Protein AF-A0AAW0V5A0-F1 (afdb_monomer)

Structure (mmCIF, N/CA/C/O backbone):
data_AF-A0AAW0V5A0-F1
#
_entry.id   AF-A0AAW0V5A0-F1
#
loop_
_atom_site.group_PDB
_atom_site.id
_atom_site.type_symbol
_atom_site.label_atom_id
_atom_site.label_alt_id
_atom_site.label_comp_id
_atom_site.label_asym_id
_atom_site.label_entity_id
_atom_site.label_seq_id
_atom_site.pdbx_PDB_ins_code
_atom_site.Cartn_x
_atom_site.Cartn_y
_atom_site.Cartn_z
_atom_site.occupancy
_atom_site.B_iso_or_equiv
_atom_site.auth_seq_id
_atom_site.auth_comp_id
_atom_site.auth_asym_id
_atom_site.auth_atom_id
_atom_site.pdbx_PDB_model_num
ATOM 1 N N . MET A 1 1 ? 3.518 -45.006 -54.227 1.00 42.09 1 MET A N 1
ATOM 2 C CA . MET A 1 1 ? 4.006 -46.055 -53.305 1.00 42.09 1 MET A CA 1
ATOM 3 C C . MET A 1 1 ? 3.123 -45.936 -52.076 1.00 42.09 1 MET A C 1
ATOM 5 O O . MET A 1 1 ? 3.136 -44.870 -51.483 1.00 42.09 1 MET A O 1
ATOM 9 N N . LYS A 1 2 ? 2.063 -46.753 -51.978 1.00 40.56 2 LYS A N 1
ATOM 10 C CA . LYS A 1 2 ? 2.037 -48.065 -51.286 1.00 40.56 2 LYS A CA 1
ATOM 11 C C . LYS A 1 2 ? 2.573 -47.952 -49.852 1.00 40.56 2 LYS A C 1
ATOM 13 O O . LYS A 1 2 ? 3.677 -47.451 -49.710 1.00 40.56 2 LYS A O 1
ATOM 18 N N . GLU A 1 3 ? 1.984 -48.480 -48.790 1.00 41.34 3 GLU A N 1
ATOM 19 C CA . GLU A 1 3 ? 0.678 -49.050 -48.417 1.00 41.34 3 GLU A CA 1
ATOM 20 C C . GLU A 1 3 ? 0.937 -49.656 -47.010 1.00 41.34 3 GLU A C 1
ATOM 22 O O . GLU A 1 3 ? 2.027 -50.197 -46.839 1.00 41.34 3 GLU A O 1
ATOM 27 N N . LEU A 1 4 ? -0.050 -49.616 -46.092 1.00 44.59 4 LEU A N 1
ATOM 28 C CA . LEU A 1 4 ? -0.283 -50.578 -44.976 1.00 44.59 4 LEU A CA 1
ATOM 29 C C . LEU A 1 4 ? 0.738 -50.576 -43.802 1.00 44.59 4 LEU A C 1
ATOM 31 O O . LEU A 1 4 ? 1.911 -50.293 -43.997 1.00 44.59 4 LEU A O 1
ATOM 35 N N . ASP A 1 5 ? 0.417 -50.849 -42.533 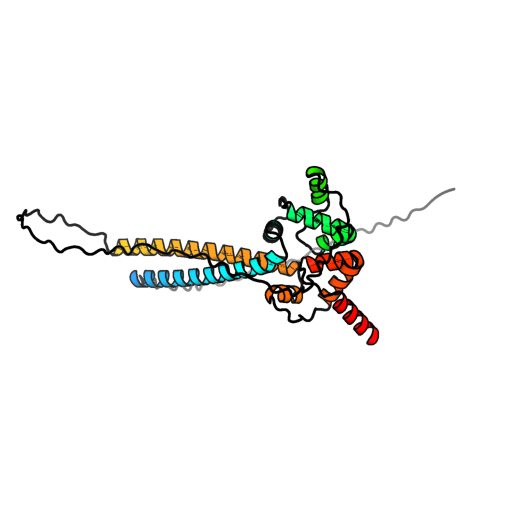1.00 41.25 5 ASP A N 1
ATOM 36 C CA . ASP A 1 5 ? -0.744 -51.457 -41.849 1.00 41.25 5 ASP A CA 1
ATOM 37 C C . ASP A 1 5 ? -0.691 -51.020 -40.354 1.00 41.25 5 ASP A C 1
ATOM 39 O O . ASP A 1 5 ? 0.400 -50.807 -39.824 1.00 41.25 5 ASP A O 1
ATOM 43 N N . ALA A 1 6 ? -1.788 -50.594 -39.716 1.00 47.00 6 ALA A N 1
ATOM 44 C CA . ALA A 1 6 ? -2.682 -51.354 -38.819 1.00 47.00 6 ALA A CA 1
ATOM 45 C C . ALA A 1 6 ? -2.054 -51.980 -37.552 1.00 47.00 6 ALA A C 1
ATOM 47 O O . ALA A 1 6 ? -1.092 -52.740 -37.599 1.00 47.00 6 ALA A O 1
ATOM 48 N N . GLY A 1 7 ? -2.694 -51.693 -36.414 1.00 37.84 7 GLY A N 1
ATOM 49 C CA . GLY A 1 7 ? -2.426 -52.278 -35.100 1.00 37.84 7 GLY A CA 1
ATOM 50 C C . GLY A 1 7 ? -3.409 -51.738 -34.060 1.00 37.84 7 GLY A C 1
ATOM 51 O O . GLY A 1 7 ? -3.055 -50.880 -33.259 1.00 37.84 7 GLY A O 1
ATOM 52 N N . ASN A 1 8 ? -4.658 -52.195 -34.159 1.00 43.69 8 ASN A N 1
ATOM 53 C CA . ASN A 1 8 ? -5.721 -52.065 -33.162 1.00 43.69 8 ASN A CA 1
ATOM 54 C C . ASN A 1 8 ? -5.452 -53.098 -32.047 1.00 43.69 8 ASN A C 1
ATOM 56 O O . ASN A 1 8 ? -5.125 -54.233 -32.388 1.00 43.69 8 ASN A O 1
ATOM 60 N N . ASP A 1 9 ? -5.606 -52.749 -30.767 1.00 44.16 9 ASP A N 1
ATOM 61 C CA . ASP A 1 9 ? -5.797 -53.748 -29.703 1.00 44.16 9 ASP A CA 1
ATOM 62 C C . ASP A 1 9 ? -6.766 -53.218 -28.639 1.00 44.16 9 ASP A C 1
ATOM 64 O O . ASP A 1 9 ? -6.533 -52.195 -27.989 1.00 44.16 9 ASP A O 1
ATOM 68 N N . ASP A 1 10 ? -7.885 -53.928 -28.556 1.00 39.47 10 ASP A N 1
ATOM 69 C CA . ASP A 1 10 ? -8.997 -53.791 -27.632 1.00 39.47 10 ASP A CA 1
ATOM 70 C C . ASP A 1 10 ? -8.693 -54.598 -26.361 1.00 39.47 10 ASP A C 1
ATOM 72 O O . ASP A 1 10 ? -8.382 -55.785 -26.426 1.00 39.47 10 ASP A O 1
ATOM 76 N N . GLY A 1 11 ? -8.846 -53.976 -25.192 1.00 39.25 11 GLY A N 1
ATOM 77 C CA . GLY A 1 11 ? -8.751 -54.637 -23.890 1.00 39.25 11 GLY A CA 1
ATOM 78 C C . GLY A 1 11 ? -9.936 -54.274 -23.001 1.00 39.25 11 GLY A C 1
ATOM 79 O O . GLY A 1 11 ? -9.890 -53.283 -22.275 1.00 39.25 11 GLY A O 1
ATOM 80 N N . GLN A 1 12 ? -10.995 -55.077 -23.094 1.00 35.06 12 GLN A N 1
ATOM 81 C CA . GLN A 1 12 ? -12.202 -55.058 -22.263 1.00 35.06 12 GLN A CA 1
ATOM 82 C C . GLN A 1 12 ? -11.954 -55.514 -20.807 1.00 35.06 12 GLN A C 1
ATOM 84 O O . GLN A 1 12 ? -11.205 -56.453 -20.558 1.00 35.06 12 GLN A O 1
ATOM 89 N N . GLU A 1 13 ? -12.723 -54.881 -19.908 1.00 37.09 13 GLU A N 1
ATOM 90 C CA . GLU A 1 13 ? -13.451 -55.433 -18.743 1.00 37.09 13 GLU A CA 1
ATOM 91 C C . GLU A 1 13 ? -12.718 -55.956 -17.488 1.00 37.09 13 GLU A C 1
ATOM 93 O O . GLU A 1 13 ? -11.942 -56.910 -17.531 1.00 37.09 13 GLU A O 1
ATOM 98 N N . LYS A 1 14 ? -13.099 -55.356 -16.341 1.00 42.31 14 LYS A N 1
ATOM 99 C CA . LYS A 1 14 ? -13.655 -55.954 -15.092 1.00 42.31 14 LYS A CA 1
ATOM 100 C C . LYS A 1 14 ? -13.706 -54.846 -14.021 1.00 42.31 14 LYS A C 1
ATOM 102 O O . LYS A 1 14 ? -12.677 -54.256 -13.712 1.00 42.31 14 LYS A O 1
ATOM 107 N N . GLU A 1 15 ? -14.860 -54.277 -13.660 1.00 40.97 15 GLU A N 1
ATOM 108 C CA . GLU A 1 15 ? -15.886 -54.805 -12.734 1.00 40.97 15 GLU A CA 1
ATOM 109 C C . GLU A 1 15 ? -15.300 -55.513 -11.506 1.00 40.97 15 GLU A C 1
ATOM 111 O O . GLU A 1 15 ? -14.808 -56.622 -11.636 1.00 40.97 15 GLU A O 1
ATOM 116 N N . ASP A 1 16 ? -15.355 -54.822 -10.359 1.00 41.38 16 ASP A N 1
ATOM 117 C CA . ASP A 1 16 ? -15.372 -55.324 -8.970 1.00 41.38 16 ASP A CA 1
ATOM 118 C C . ASP A 1 16 ? -15.703 -54.089 -8.092 1.00 41.38 16 ASP A C 1
ATOM 120 O O . ASP A 1 16 ? -14.877 -53.202 -7.880 1.00 41.38 16 ASP A O 1
ATOM 124 N N . GLU A 1 17 ? -16.978 -53.740 -7.918 1.00 41.81 17 GLU A N 1
ATOM 125 C CA . GLU A 1 17 ? -17.870 -54.179 -6.833 1.00 41.81 17 GLU A CA 1
ATOM 126 C C . GLU A 1 17 ? -17.330 -53.867 -5.421 1.00 41.81 17 GLU A C 1
ATOM 128 O O . GLU A 1 17 ? -16.359 -54.434 -4.925 1.00 41.81 17 GLU A O 1
ATOM 133 N N . ALA A 1 18 ? -17.979 -52.889 -4.784 1.00 42.44 18 ALA A N 1
ATOM 134 C CA . ALA A 1 18 ? -17.709 -52.428 -3.428 1.00 42.44 18 ALA A CA 1
ATOM 135 C C . ALA A 1 18 ? -18.066 -53.492 -2.382 1.00 42.44 18 ALA A C 1
ATOM 137 O O . ALA A 1 18 ? -18.954 -54.313 -2.598 1.00 42.44 18 ALA A O 1
ATOM 138 N N . PRO A 1 19 ? -17.490 -53.385 -1.177 1.00 44.91 19 PRO A N 1
ATOM 139 C CA . PRO A 1 19 ? -18.367 -53.478 -0.005 1.00 44.91 19 PRO A CA 1
ATOM 140 C C . PRO A 1 19 ? -18.316 -52.232 0.885 1.00 44.91 19 PRO A C 1
ATOM 142 O O . PRO A 1 19 ? -17.273 -51.838 1.408 1.00 44.91 19 PRO A O 1
ATOM 145 N N . GLN A 1 20 ? -19.495 -51.649 1.106 1.00 45.00 20 GLN A N 1
ATOM 146 C CA . GLN A 1 20 ? -19.780 -50.852 2.296 1.00 45.00 20 GLN A CA 1
ATOM 147 C C . GLN A 1 20 ? -19.658 -51.717 3.560 1.00 45.00 20 GLN A C 1
ATOM 149 O O . GLN A 1 20 ? -20.015 -52.894 3.521 1.00 45.00 20 GLN A O 1
ATOM 154 N N . PRO A 1 21 ? -19.311 -51.127 4.712 1.00 42.88 21 PRO A N 1
ATOM 155 C CA . PRO A 1 21 ? -19.773 -51.628 5.993 1.00 42.88 21 PRO A CA 1
ATOM 156 C C . PRO A 1 21 ? -20.938 -50.764 6.498 1.00 42.88 21 PRO A C 1
ATOM 158 O O . PRO A 1 21 ? -20.738 -49.668 7.020 1.00 42.88 21 PRO A O 1
ATOM 161 N N . ASP A 1 22 ? -22.153 -51.290 6.337 1.00 40.00 22 ASP A N 1
ATOM 162 C CA . ASP A 1 22 ? -23.327 -50.942 7.138 1.00 40.00 22 ASP A CA 1
ATOM 163 C C . ASP A 1 22 ? -23.482 -52.051 8.192 1.00 40.00 22 ASP A C 1
ATOM 165 O O . ASP A 1 22 ? -23.780 -53.195 7.849 1.00 40.00 22 ASP A O 1
ATOM 169 N N . LEU A 1 23 ? -23.223 -51.743 9.465 1.00 40.75 23 LEU A N 1
ATOM 170 C CA . LEU A 1 23 ? -23.710 -52.545 10.586 1.00 40.75 23 LEU A CA 1
ATOM 171 C C . LEU A 1 23 ? -24.203 -51.617 11.692 1.00 40.75 23 LEU A C 1
ATOM 173 O O . LEU A 1 23 ? -23.492 -50.744 12.192 1.00 40.75 23 LEU A O 1
ATOM 177 N N . ARG A 1 24 ? -25.480 -51.838 11.982 1.00 41.75 24 ARG A N 1
ATOM 178 C CA . ARG A 1 24 ? -26.369 -51.145 12.898 1.00 41.75 24 ARG A CA 1
ATOM 179 C C . ARG A 1 24 ? -26.173 -51.617 14.342 1.00 41.75 24 ARG A C 1
ATOM 181 O O . ARG A 1 24 ? -25.531 -52.635 14.583 1.00 41.75 24 ARG A O 1
ATOM 188 N N . ASP A 1 25 ? -26.862 -50.883 15.217 1.00 36.34 25 ASP A N 1
ATOM 189 C CA . ASP A 1 25 ? -27.266 -51.216 16.591 1.00 36.34 25 ASP A CA 1
ATOM 190 C C . ASP A 1 25 ? -26.121 -51.086 17.619 1.00 36.34 25 ASP A C 1
ATOM 192 O O . ASP A 1 25 ? -25.052 -51.662 17.490 1.00 36.34 25 ASP A O 1
ATOM 196 N N . GLU A 1 26 ? -26.189 -50.224 18.633 1.00 37.06 26 GLU A N 1
ATOM 197 C CA . GLU A 1 26 ? -27.216 -50.140 19.672 1.00 37.06 26 GLU A CA 1
ATOM 198 C C . GLU A 1 26 ? -27.196 -48.739 20.314 1.00 37.06 26 GLU A C 1
ATOM 200 O O . GLU A 1 26 ? -26.141 -48.208 20.677 1.00 37.06 26 GLU A O 1
ATOM 205 N N . ALA A 1 27 ? -28.372 -48.149 20.514 1.00 40.12 27 ALA A N 1
ATOM 206 C CA . ALA A 1 27 ? -28.547 -47.045 21.447 1.00 40.12 27 ALA A CA 1
ATOM 207 C C . ALA A 1 27 ? -28.757 -47.599 22.863 1.00 40.12 27 ALA A C 1
ATOM 209 O O . ALA A 1 27 ? -29.631 -48.443 23.051 1.00 40.12 27 ALA A O 1
ATOM 210 N N . PRO A 1 28 ? -28.111 -47.017 23.887 1.00 42.78 28 PRO A N 1
ATOM 211 C CA . PRO A 1 28 ? -28.740 -46.916 25.194 1.00 42.78 28 PRO A CA 1
ATOM 212 C C . PRO A 1 28 ? -29.230 -45.491 25.424 1.00 42.78 28 PRO A C 1
ATOM 214 O O . PRO A 1 28 ? -28.493 -44.506 25.377 1.00 42.78 28 PRO A O 1
ATOM 217 N N . CYS A 1 29 ? -30.527 -45.429 25.686 1.00 29.56 29 CYS A N 1
ATOM 218 C CA . CYS A 1 29 ? -31.265 -44.302 26.210 1.00 29.56 29 CYS A CA 1
ATOM 219 C C . CYS A 1 29 ? -30.609 -43.690 27.465 1.00 29.56 29 CYS A C 1
ATOM 221 O O . CYS A 1 29 ? -29.977 -44.376 28.266 1.00 29.56 29 CYS A O 1
ATOM 223 N N . SER A 1 30 ? -30.940 -42.418 27.693 1.00 41.03 30 SER A N 1
ATOM 224 C CA . SER A 1 30 ? -30.989 -41.736 28.992 1.00 41.03 30 SER A CA 1
ATOM 225 C C . SER A 1 30 ? -29.662 -41.383 29.673 1.00 41.03 30 SER A C 1
ATOM 227 O O . SER A 1 30 ? -29.080 -42.156 30.417 1.00 41.03 30 SER A O 1
ATOM 229 N N . THR A 1 31 ? -29.275 -40.113 29.560 1.00 37.81 31 THR A N 1
ATOM 230 C CA . THR A 1 31 ? -29.265 -39.215 30.728 1.00 37.81 31 THR A CA 1
ATOM 231 C C . THR A 1 31 ? -29.407 -37.791 30.206 1.00 37.81 31 THR A C 1
ATOM 233 O O . THR A 1 31 ? -28.446 -37.135 29.810 1.00 37.81 31 THR A O 1
ATOM 236 N N . ILE A 1 32 ? -30.652 -37.321 30.165 1.00 40.09 32 ILE A N 1
ATOM 237 C CA . ILE A 1 32 ? -30.935 -35.896 30.064 1.00 40.09 32 ILE A CA 1
ATOM 238 C C . ILE A 1 32 ? -30.565 -35.327 31.435 1.00 40.09 32 ILE A C 1
ATOM 240 O O . ILE A 1 32 ? -31.349 -35.420 32.375 1.00 40.09 32 ILE A O 1
ATOM 244 N N . ASN A 1 33 ? -29.363 -34.767 31.572 1.00 35.66 33 ASN A N 1
ATOM 245 C CA . ASN A 1 33 ? -29.058 -33.898 32.704 1.00 35.66 33 ASN A CA 1
ATOM 246 C C . ASN A 1 33 ? -29.778 -32.567 32.475 1.00 35.66 33 ASN A C 1
ATOM 248 O O . ASN A 1 33 ? -29.212 -31.598 31.971 1.00 35.66 33 ASN A O 1
ATOM 252 N N . VAL A 1 34 ? -31.066 -32.555 32.822 1.00 40.41 34 VAL A N 1
ATOM 253 C CA . VAL A 1 34 ? -31.825 -31.339 33.100 1.00 40.41 34 VAL A CA 1
ATOM 254 C C . VAL A 1 34 ? -31.320 -30.806 34.443 1.00 40.41 34 VAL A C 1
ATOM 256 O O . VAL A 1 34 ? -31.857 -31.132 35.493 1.00 40.41 34 VAL A O 1
ATOM 259 N N . ALA A 1 35 ? -30.261 -30.002 34.414 1.00 38.00 35 ALA A N 1
ATOM 260 C CA . ALA A 1 35 ? -30.109 -28.924 35.388 1.00 38.00 35 ALA A CA 1
ATOM 261 C C . ALA A 1 35 ? -30.893 -27.746 34.788 1.00 38.00 35 ALA A C 1
ATOM 263 O O . ALA A 1 35 ? -30.388 -27.032 33.927 1.00 38.00 35 ALA A O 1
ATOM 264 N N . SER A 1 36 ? -32.221 -27.697 34.921 1.00 49.19 36 SER A N 1
ATOM 265 C CA . SER A 1 36 ? -32.945 -27.240 36.115 1.00 49.19 36 SER A CA 1
ATOM 266 C C . SER A 1 36 ? -32.101 -26.338 37.002 1.00 49.19 36 SER A C 1
ATOM 268 O O . SER A 1 36 ? -31.217 -26.798 37.717 1.00 49.19 36 SER A O 1
ATOM 270 N N . ASP A 1 37 ? -32.456 -25.058 36.912 1.00 36.88 37 ASP A N 1
ATOM 271 C CA . ASP A 1 37 ? -32.213 -24.003 37.886 1.00 36.88 37 ASP A CA 1
ATOM 272 C C . ASP A 1 37 ? -30.752 -23.529 37.962 1.00 36.88 37 ASP A C 1
ATOM 274 O O . ASP A 1 37 ? -29.824 -24.242 38.310 1.00 36.88 37 ASP A O 1
ATOM 278 N N . CYS A 1 38 ? -30.437 -22.277 37.645 1.00 38.94 38 CYS A N 1
ATOM 279 C CA . CYS A 1 38 ? -31.095 -21.099 38.183 1.00 38.94 38 CYS A CA 1
ATOM 280 C C . CYS A 1 38 ? -31.085 -19.976 37.137 1.00 38.94 38 CYS A C 1
ATOM 282 O O . CYS A 1 38 ? -30.022 -19.496 36.733 1.00 38.94 38 CYS A O 1
ATOM 284 N N . LEU A 1 39 ? -32.267 -19.490 36.754 1.00 46.28 39 LEU A N 1
ATOM 285 C CA . LEU A 1 39 ? -32.418 -18.121 36.268 1.00 46.28 39 LEU A CA 1
ATOM 286 C C . LEU A 1 39 ? -32.147 -17.193 37.456 1.00 46.28 39 LEU A C 1
ATOM 288 O O . LEU A 1 39 ? -33.056 -16.761 38.161 1.00 46.28 39 LEU A O 1
ATOM 292 N N . GLY A 1 40 ? -30.863 -16.949 37.710 1.00 35.66 40 GLY A N 1
ATOM 293 C CA . GLY A 1 40 ? -30.408 -15.902 38.605 1.00 35.66 40 GLY A CA 1
ATOM 294 C C . GLY A 1 40 ? -30.824 -14.565 38.015 1.00 35.66 40 GLY A C 1
ATOM 295 O O . GLY A 1 40 ? -30.204 -14.064 37.075 1.00 35.66 40 GLY A O 1
ATOM 296 N N . ASN A 1 41 ? -31.908 -14.017 38.553 1.00 50.62 41 ASN A N 1
ATOM 297 C CA . ASN A 1 41 ? -32.266 -12.616 38.435 1.00 50.62 41 ASN A CA 1
ATOM 298 C C . ASN A 1 41 ? -31.177 -11.764 39.094 1.00 50.62 41 ASN A C 1
ATOM 300 O O . ASN A 1 41 ? -31.373 -11.229 40.177 1.00 50.62 41 ASN A O 1
ATOM 304 N N . ASP A 1 42 ? -30.051 -11.591 38.415 1.00 43.62 42 ASP A N 1
ATOM 305 C CA . ASP A 1 42 ? -29.203 -10.436 38.642 1.00 43.62 42 ASP A CA 1
ATOM 306 C C . ASP A 1 42 ? -29.603 -9.394 37.597 1.00 43.62 42 ASP A C 1
ATOM 308 O O . ASP A 1 42 ? -28.944 -9.209 36.564 1.00 43.62 42 ASP A O 1
ATOM 312 N N . GLU A 1 43 ? -30.696 -8.665 37.859 1.00 51.84 43 GLU A N 1
ATOM 313 C CA . GLU A 1 43 ? -30.764 -7.277 37.398 1.00 51.84 43 GLU A CA 1
ATOM 314 C C . GLU A 1 43 ? -29.604 -6.540 38.078 1.00 51.84 43 GLU A C 1
ATOM 316 O O . GLU A 1 43 ? -29.757 -5.868 39.093 1.00 51.84 43 GLU A O 1
ATOM 321 N N . ALA A 1 44 ? -28.398 -6.713 37.530 1.00 59.66 44 ALA A N 1
ATOM 322 C CA . ALA A 1 44 ? -27.235 -5.933 37.889 1.00 59.66 44 ALA A CA 1
ATOM 323 C C . ALA A 1 44 ? -27.670 -4.472 37.849 1.00 59.66 44 ALA A C 1
ATOM 325 O O . ALA A 1 44 ? -28.076 -3.994 36.780 1.00 59.66 44 ALA A O 1
ATOM 326 N N . ASN A 1 45 ? -27.625 -3.826 39.019 1.00 79.06 45 ASN A N 1
ATOM 327 C CA . ASN A 1 45 ? -28.093 -2.471 39.272 1.00 79.06 45 ASN A CA 1
ATOM 328 C C . ASN A 1 45 ? -27.927 -1.612 38.002 1.00 79.06 45 ASN A C 1
ATOM 330 O O . ASN A 1 45 ? -26.805 -1.515 37.483 1.00 79.06 45 ASN A O 1
ATOM 334 N N . PRO A 1 46 ? -29.001 -1.009 37.453 1.00 80.00 46 PRO A N 1
ATOM 335 C CA . PRO A 1 46 ? -28.935 -0.293 36.181 1.00 80.00 46 PRO A CA 1
ATOM 336 C C . PRO A 1 46 ? -27.820 0.764 36.170 1.00 80.00 46 PRO A C 1
ATOM 338 O O . PRO A 1 46 ? -27.174 0.961 35.138 1.00 80.00 46 PRO A O 1
ATOM 341 N N . LYS A 1 47 ? -27.494 1.350 37.331 1.00 82.88 47 LYS A N 1
ATOM 342 C CA . LYS A 1 47 ? -26.369 2.280 37.516 1.00 82.88 47 LYS A CA 1
ATOM 343 C C . LYS A 1 47 ? -25.006 1.612 37.289 1.00 82.88 47 LYS A C 1
ATOM 345 O O . LYS A 1 47 ? -24.150 2.173 36.601 1.00 82.88 47 LYS A O 1
ATOM 350 N N . GLU A 1 48 ? -24.796 0.390 37.777 1.00 86.31 48 GLU A N 1
ATOM 351 C CA . GLU A 1 48 ? -23.580 -0.386 37.494 1.00 86.31 48 GLU A CA 1
ATOM 352 C C . GLU A 1 48 ? -23.474 -0.779 36.023 1.00 86.31 48 GLU A C 1
ATOM 354 O O . GLU A 1 48 ? -22.393 -0.718 35.433 1.00 86.31 48 GLU A O 1
ATOM 359 N N . LYS A 1 49 ? -24.595 -1.151 35.401 1.00 87.19 49 LYS A N 1
ATOM 360 C CA . LYS A 1 49 ? -24.644 -1.486 33.975 1.00 87.19 49 LYS A CA 1
ATOM 361 C C . LYS A 1 49 ? -24.285 -0.281 33.109 1.00 87.19 49 LYS A C 1
ATOM 363 O O . LYS A 1 49 ? -23.478 -0.412 32.187 1.00 87.19 49 LYS A O 1
ATOM 368 N N . ILE A 1 50 ? -24.813 0.897 33.440 1.00 87.81 50 ILE A N 1
ATOM 369 C CA . ILE A 1 50 ? -24.446 2.177 32.818 1.00 87.81 50 ILE A CA 1
ATOM 370 C C . ILE A 1 50 ? -22.949 2.443 32.995 1.00 87.81 50 ILE A C 1
ATOM 372 O O . ILE A 1 50 ? -22.263 2.730 32.012 1.00 87.81 50 ILE A O 1
ATOM 376 N N . LYS A 1 51 ? -22.409 2.283 34.211 1.00 90.38 51 LYS A N 1
ATOM 377 C CA . LYS A 1 51 ? -20.975 2.466 34.494 1.00 90.38 51 LYS A CA 1
ATOM 378 C C . LYS A 1 51 ? -20.102 1.531 33.648 1.00 90.38 51 LYS A C 1
ATOM 380 O O . LYS A 1 51 ? -19.174 2.003 32.990 1.00 90.38 51 LYS A O 1
ATOM 385 N N . LYS A 1 52 ? -20.433 0.236 33.584 1.00 91.19 52 LYS A N 1
ATOM 386 C CA . LYS A 1 52 ? -19.728 -0.769 32.763 1.00 91.19 52 LYS A CA 1
ATOM 387 C C . LYS A 1 52 ? -19.791 -0.441 31.265 1.00 91.19 52 LYS A C 1
ATOM 389 O O . LYS A 1 52 ? -18.786 -0.563 30.559 1.00 91.19 52 LYS A O 1
ATOM 394 N N . LEU A 1 53 ? -20.945 0.014 30.768 1.00 90.31 53 LEU A N 1
ATOM 395 C CA . LEU A 1 53 ? -21.111 0.427 29.370 1.00 90.31 53 LEU A CA 1
ATOM 396 C C . LEU A 1 53 ? -20.302 1.689 29.041 1.00 90.31 53 LEU A C 1
ATOM 398 O O . LEU A 1 53 ? -19.620 1.710 28.017 1.00 90.31 53 LEU A O 1
ATOM 402 N N . LYS A 1 54 ? -20.309 2.703 29.918 1.00 90.81 54 LYS A N 1
ATOM 403 C CA . LYS A 1 54 ? -19.485 3.918 29.778 1.00 90.81 54 LYS A CA 1
ATOM 404 C C . LYS A 1 54 ? -17.993 3.573 29.744 1.00 90.81 54 LYS A C 1
ATOM 406 O O . LYS A 1 54 ? -17.290 4.015 28.838 1.00 90.81 54 LYS A O 1
ATOM 411 N N . GLN A 1 55 ? -17.523 2.725 30.663 1.00 93.31 55 GLN A N 1
ATOM 412 C CA . GLN A 1 55 ? -16.134 2.245 30.687 1.00 93.31 55 GLN A CA 1
ATOM 413 C C . GLN A 1 55 ? -15.753 1.507 29.395 1.00 93.31 55 GLN A C 1
ATOM 415 O O . GLN A 1 55 ? -14.719 1.798 28.792 1.00 93.31 55 GLN A O 1
ATOM 420 N N . SER A 1 56 ? -16.609 0.592 28.931 1.00 91.88 56 SER A N 1
ATOM 421 C CA . SER A 1 56 ? -16.381 -0.152 27.686 1.00 91.88 56 SER A CA 1
ATOM 422 C C . SER A 1 56 ? -16.324 0.773 26.468 1.00 91.88 56 SER A C 1
ATOM 424 O O . SER A 1 56 ? -15.487 0.594 25.589 1.00 91.88 56 SER A O 1
ATOM 426 N N . LEU A 1 57 ? -17.174 1.798 26.431 1.00 91.50 57 LEU A N 1
ATOM 427 C CA . LEU A 1 57 ? -17.221 2.778 25.351 1.00 91.50 57 LEU A CA 1
ATOM 428 C C . LEU A 1 57 ? -15.956 3.650 25.315 1.00 91.50 57 LEU A C 1
ATOM 430 O O . LEU A 1 57 ? -15.408 3.886 24.240 1.00 91.50 57 LEU A O 1
ATOM 434 N N . VAL A 1 58 ? -15.445 4.077 26.474 1.00 93.62 58 VAL A N 1
ATOM 435 C CA . VAL A 1 58 ? -14.157 4.788 26.569 1.00 93.62 58 VAL A CA 1
ATOM 436 C C . VAL A 1 58 ? -13.008 3.910 26.067 1.00 93.62 58 VAL A C 1
ATOM 438 O O . VAL A 1 58 ? -12.174 4.383 25.293 1.00 93.62 58 VAL A O 1
ATOM 441 N N . LYS A 1 59 ? -12.983 2.629 26.457 1.00 94.12 59 LYS A N 1
ATOM 442 C CA . LYS A 1 59 ? -11.972 1.667 25.999 1.00 94.12 59 LYS A CA 1
ATOM 443 C C . LYS A 1 59 ? -11.997 1.494 24.477 1.00 94.12 59 LYS A C 1
ATOM 445 O O . LYS A 1 59 ? -10.965 1.675 23.838 1.00 94.12 59 LYS A O 1
ATOM 450 N N . GLU A 1 60 ? -13.164 1.228 23.889 1.00 91.12 60 GLU A N 1
ATOM 451 C CA . GLU A 1 60 ? -13.304 1.045 22.434 1.00 91.12 60 GLU A CA 1
ATOM 452 C C . GLU A 1 60 ? -12.928 2.318 21.660 1.00 91.12 60 GLU A C 1
ATOM 454 O O . GLU A 1 60 ? -12.233 2.240 20.649 1.00 91.12 60 GLU A O 1
ATOM 459 N N . ARG A 1 61 ? -13.291 3.508 22.165 1.00 91.38 61 ARG A N 1
ATOM 460 C CA . ARG A 1 61 ? -12.855 4.789 21.581 1.00 91.38 61 ARG A CA 1
ATOM 461 C C . ARG A 1 61 ? -11.343 4.960 21.622 1.00 91.38 61 ARG A C 1
ATOM 463 O O . ARG A 1 61 ? -10.757 5.435 20.651 1.00 91.38 61 ARG A O 1
ATOM 470 N N . LYS A 1 62 ? -10.699 4.598 22.736 1.00 93.31 62 LYS A N 1
ATOM 471 C CA . LYS A 1 62 ? -9.237 4.657 22.865 1.00 93.31 62 LYS A CA 1
ATOM 472 C C . LYS A 1 62 ? -8.571 3.723 21.856 1.00 93.31 62 LYS A C 1
ATOM 474 O O . LYS A 1 62 ? -7.662 4.150 21.152 1.00 93.31 62 LYS A O 1
ATOM 479 N N . GLU A 1 63 ? -9.050 2.488 21.746 1.00 92.00 63 GLU A N 1
ATOM 480 C CA . GLU A 1 63 ? -8.536 1.503 20.788 1.00 92.00 63 GLU A CA 1
ATOM 481 C C . GLU A 1 63 ? -8.752 1.953 19.335 1.00 92.00 63 GLU A C 1
ATOM 483 O O . GLU A 1 63 ? -7.821 1.885 18.532 1.00 92.00 63 GLU A O 1
ATOM 488 N N . ARG A 1 64 ? -9.921 2.521 19.004 1.00 92.31 64 ARG A N 1
ATOM 489 C CA . ARG A 1 64 ? -10.173 3.131 17.689 1.00 92.31 64 ARG A CA 1
ATOM 490 C C . ARG A 1 64 ? -9.188 4.259 17.385 1.00 92.31 64 ARG A C 1
ATOM 492 O O . ARG A 1 64 ? -8.597 4.256 16.311 1.00 92.31 64 ARG A O 1
ATOM 499 N N . ARG A 1 65 ? -8.959 5.184 18.325 1.00 92.19 65 ARG A N 1
ATOM 500 C CA . ARG A 1 65 ? -7.983 6.277 18.142 1.00 92.19 65 ARG A CA 1
ATOM 501 C C . ARG A 1 65 ? -6.571 5.749 17.895 1.00 92.19 65 ARG A C 1
ATOM 503 O O . ARG A 1 65 ? -5.842 6.323 17.094 1.00 92.19 65 ARG A O 1
ATOM 510 N N . VAL A 1 66 ? -6.166 4.671 18.570 1.00 92.81 66 VAL A N 1
ATOM 511 C CA . VAL A 1 66 ? -4.861 4.031 18.329 1.00 92.81 66 VAL A CA 1
ATOM 512 C C . VAL A 1 66 ? -4.788 3.471 16.907 1.00 92.81 66 VAL A C 1
ATOM 514 O O . VAL A 1 66 ? -3.795 3.695 16.217 1.00 92.81 66 VAL A O 1
ATOM 517 N N . LEU A 1 67 ? -5.846 2.807 16.436 1.00 89.81 67 LEU A N 1
ATOM 518 C CA . LEU A 1 67 ? -5.918 2.294 15.066 1.00 89.81 67 LEU A CA 1
ATOM 519 C C . LEU A 1 67 ? -5.920 3.413 14.018 1.00 89.81 67 LEU A C 1
ATOM 521 O O . LEU A 1 67 ? -5.250 3.286 12.998 1.00 89.81 67 LEU A O 1
ATOM 525 N N . GLU A 1 68 ? -6.621 4.519 14.267 1.00 90.75 68 GLU A N 1
ATOM 526 C CA . GLU A 1 68 ? -6.616 5.698 13.391 1.00 90.75 68 GLU A CA 1
ATOM 527 C C . GLU A 1 68 ? -5.233 6.332 13.300 1.00 90.75 68 GLU A C 1
ATOM 529 O O . GLU A 1 68 ? -4.761 6.608 12.199 1.00 90.75 68 GLU A O 1
ATOM 534 N N . LYS A 1 69 ? -4.543 6.485 14.436 1.00 89.56 69 LYS A N 1
ATOM 535 C CA . LYS A 1 69 ? -3.150 6.946 14.460 1.00 89.56 69 LYS A CA 1
ATOM 536 C C . LYS A 1 69 ? -2.241 5.995 13.685 1.00 89.56 69 LYS A C 1
ATOM 538 O O . LYS A 1 69 ? -1.479 6.447 12.840 1.00 89.56 69 LYS A O 1
ATOM 543 N N . SER A 1 70 ? -2.355 4.685 13.914 1.00 86.69 70 SER A N 1
ATOM 544 C CA . SER A 1 70 ? -1.566 3.685 13.186 1.00 86.69 70 SER A CA 1
ATOM 545 C C . SER A 1 70 ? -1.822 3.739 11.679 1.00 86.69 70 SER A C 1
ATOM 547 O O . SER A 1 70 ? -0.871 3.642 10.907 1.00 86.69 70 SER A O 1
ATOM 549 N N . LYS A 1 71 ? -3.080 3.914 11.259 1.00 86.88 71 LYS A N 1
ATOM 550 C CA . LYS A 1 71 ? -3.458 4.081 9.853 1.00 86.88 71 LYS A CA 1
ATOM 551 C C . LYS A 1 71 ? -2.844 5.349 9.266 1.00 86.88 71 LYS A C 1
ATOM 553 O O . LYS A 1 71 ? -2.251 5.279 8.202 1.00 86.88 71 LYS A O 1
ATOM 558 N N . SER A 1 72 ? -2.944 6.476 9.971 1.00 87.31 72 SER A N 1
ATOM 559 C CA . SER A 1 72 ? -2.391 7.758 9.524 1.00 87.31 72 SER A CA 1
ATOM 560 C C . SER A 1 72 ? -0.873 7.710 9.365 1.00 87.31 72 SER A C 1
ATOM 562 O O . SER A 1 72 ? -0.359 8.204 8.370 1.00 87.31 72 SER A O 1
ATOM 564 N N . VAL A 1 73 ? -0.154 7.106 10.317 1.00 86.12 73 VAL A N 1
ATOM 565 C CA . VAL A 1 73 ? 1.309 6.950 10.243 1.00 86.12 73 VAL A CA 1
ATOM 566 C C . VAL A 1 73 ? 1.696 6.070 9.059 1.00 86.12 73 VAL A C 1
ATOM 568 O O . VAL A 1 73 ? 2.601 6.412 8.305 1.00 86.12 73 VAL A O 1
ATOM 571 N N . GLN A 1 74 ? 0.986 4.956 8.863 1.00 82.50 74 GLN A N 1
ATOM 572 C CA . GLN A 1 74 ? 1.226 4.074 7.729 1.00 82.50 74 GLN A CA 1
ATOM 573 C C . GLN A 1 74 ? 0.933 4.799 6.406 1.00 82.50 74 GLN A C 1
ATOM 575 O O . GLN A 1 74 ? 1.765 4.795 5.510 1.00 82.50 74 GLN A O 1
ATOM 580 N N . GLU A 1 75 ? -0.208 5.474 6.282 1.00 84.81 75 GLU A N 1
ATOM 581 C CA . GLU A 1 75 ? -0.555 6.238 5.078 1.00 84.81 75 GLU A CA 1
ATOM 582 C C . GLU A 1 75 ? 0.461 7.342 4.780 1.00 84.81 75 GLU A C 1
ATOM 584 O O . GLU A 1 75 ? 0.832 7.488 3.621 1.00 84.81 75 GLU A O 1
ATOM 589 N N . ALA A 1 76 ? 0.967 8.048 5.794 1.00 85.31 76 ALA A N 1
ATOM 590 C CA . ALA A 1 76 ? 2.025 9.040 5.620 1.00 85.31 76 ALA A CA 1
ATOM 591 C C . ALA A 1 76 ? 3.326 8.408 5.096 1.00 85.31 76 ALA A C 1
ATOM 593 O O . ALA A 1 76 ? 3.884 8.898 4.119 1.00 85.31 76 ALA A O 1
ATOM 594 N N . ALA A 1 77 ? 3.757 7.278 5.668 1.00 84.06 77 ALA A N 1
ATOM 595 C CA . ALA A 1 77 ? 4.968 6.577 5.233 1.00 84.06 77 ALA A CA 1
ATOM 596 C C . ALA A 1 77 ? 4.897 6.106 3.767 1.00 84.06 77 ALA A C 1
ATOM 598 O O . ALA A 1 77 ? 5.901 6.102 3.060 1.00 84.06 77 ALA A O 1
ATOM 599 N N . PHE A 1 78 ? 3.709 5.724 3.285 1.00 85.00 78 PHE A N 1
ATOM 600 C CA . PHE A 1 78 ? 3.518 5.287 1.897 1.00 85.00 78 PHE A CA 1
ATOM 601 C C . PHE A 1 78 ? 3.099 6.413 0.937 1.00 85.00 78 PHE A C 1
ATOM 603 O O . PHE A 1 78 ? 3.185 6.216 -0.275 1.00 85.00 78 PHE A O 1
ATOM 610 N N . ALA A 1 79 ? 2.675 7.577 1.434 1.00 86.25 79 ALA A N 1
ATOM 611 C CA . ALA A 1 79 ? 2.322 8.733 0.604 1.00 86.25 79 ALA A CA 1
ATOM 612 C C . ALA A 1 79 ? 3.541 9.355 -0.094 1.00 86.25 79 ALA A C 1
ATOM 614 O O . ALA A 1 79 ? 3.395 9.941 -1.163 1.00 86.25 79 ALA A O 1
ATOM 615 N N . GLU A 1 80 ? 4.743 9.189 0.465 1.00 83.94 80 GLU A N 1
ATOM 616 C CA . GLU A 1 80 ? 5.990 9.596 -0.198 1.00 83.94 80 GLU A CA 1
ATOM 617 C C . GLU A 1 80 ? 6.320 8.719 -1.419 1.00 83.94 80 GLU A C 1
ATOM 619 O O . GLU A 1 80 ? 6.958 9.179 -2.364 1.00 83.94 80 GLU A O 1
ATOM 624 N N . LEU A 1 81 ? 5.868 7.460 -1.413 1.00 85.12 81 LEU A N 1
ATOM 625 C CA . LEU A 1 81 ? 6.114 6.481 -2.477 1.00 85.12 81 LEU A CA 1
ATOM 626 C C . LEU A 1 81 ? 5.032 6.502 -3.557 1.00 85.12 81 LEU A C 1
ATOM 628 O O . LEU A 1 81 ? 5.314 6.356 -4.746 1.00 85.12 81 LEU A O 1
ATOM 632 N N . PHE A 1 82 ? 3.775 6.634 -3.138 1.00 88.81 82 PHE A N 1
ATOM 633 C CA . PHE A 1 82 ? 2.613 6.417 -3.987 1.00 88.81 82 PHE A CA 1
ATOM 634 C C . PHE A 1 82 ? 1.640 7.587 -3.921 1.00 88.81 82 PHE A C 1
ATOM 636 O O . PHE A 1 82 ? 1.318 8.107 -2.855 1.00 88.81 82 PHE A O 1
ATOM 643 N N . ASN A 1 83 ? 1.077 7.926 -5.077 1.00 89.69 83 ASN A N 1
ATOM 644 C CA . ASN A 1 83 ? -0.001 8.899 -5.181 1.00 89.69 83 ASN A CA 1
ATOM 645 C C . ASN A 1 83 ? -1.291 8.370 -4.528 1.00 89.69 83 ASN A C 1
ATOM 647 O O . ASN A 1 83 ? -1.493 7.162 -4.359 1.00 89.69 83 ASN A O 1
ATOM 651 N N . LYS A 1 84 ? -2.224 9.277 -4.212 1.00 88.00 84 LYS A N 1
ATOM 652 C CA . LYS A 1 84 ? -3.500 8.943 -3.548 1.00 88.00 84 LYS A CA 1
ATOM 653 C C . LYS A 1 84 ? -4.298 7.865 -4.294 1.00 88.00 84 LYS A C 1
ATOM 655 O O . LYS A 1 84 ? -4.824 6.948 -3.668 1.00 88.00 84 LYS A O 1
ATOM 660 N N . ASP A 1 85 ? -4.352 7.936 -5.623 1.00 90.00 85 ASP A N 1
ATOM 661 C CA . ASP A 1 85 ? -5.039 6.962 -6.478 1.00 90.00 85 ASP A CA 1
ATOM 662 C C . ASP A 1 85 ? -4.325 5.602 -6.519 1.00 90.00 85 ASP A C 1
ATOM 664 O O . ASP A 1 85 ? -4.980 4.560 -6.581 1.00 90.00 85 ASP A O 1
ATOM 668 N N . GLN A 1 86 ? -2.994 5.586 -6.407 1.00 90.56 86 GLN A N 1
ATOM 669 C CA . GLN A 1 86 ? -2.210 4.355 -6.281 1.00 90.56 86 GLN A CA 1
ATOM 670 C C . GLN A 1 86 ? -2.447 3.677 -4.922 1.00 90.56 86 GLN A C 1
ATOM 672 O O . GLN A 1 86 ? -2.640 2.462 -4.865 1.00 90.56 86 GLN A O 1
ATOM 677 N N . LEU A 1 87 ? -2.519 4.443 -3.830 1.00 87.50 87 LEU A N 1
ATOM 678 C CA . LEU A 1 87 ? -2.868 3.916 -2.505 1.00 87.50 87 LEU A CA 1
ATOM 679 C C . LEU A 1 87 ? -4.306 3.387 -2.468 1.00 87.50 87 LEU A C 1
ATOM 681 O O . LEU A 1 87 ? -4.563 2.286 -1.977 1.00 87.50 87 LEU A O 1
ATOM 685 N N . GLU A 1 88 ? -5.250 4.127 -3.049 1.00 86.00 88 GLU A N 1
ATOM 686 C CA . GLU A 1 88 ? -6.636 3.681 -3.166 1.00 86.00 88 GLU A CA 1
ATOM 687 C C . GLU A 1 88 ? -6.740 2.387 -3.984 1.00 86.00 88 GLU A C 1
ATOM 689 O O . GLU A 1 88 ? -7.494 1.470 -3.635 1.00 86.00 88 GLU A O 1
ATOM 694 N N . ARG A 1 89 ? -5.941 2.279 -5.050 1.00 86.50 89 ARG A N 1
ATOM 695 C CA . ARG A 1 89 ? -5.861 1.083 -5.881 1.00 86.50 89 ARG A CA 1
ATOM 696 C C . ARG A 1 89 ? -5.443 -0.150 -5.083 1.00 86.50 89 ARG A C 1
ATOM 698 O O . ARG A 1 89 ? -6.000 -1.219 -5.351 1.00 86.50 89 ARG A O 1
ATOM 705 N N . LEU A 1 90 ? -4.504 -0.012 -4.147 1.00 84.62 90 LEU A N 1
ATOM 706 C CA . LEU A 1 90 ? -4.015 -1.098 -3.289 1.00 84.62 90 LEU A CA 1
ATOM 707 C C . LEU A 1 90 ? -5.030 -1.505 -2.217 1.00 84.62 90 LEU A C 1
ATOM 709 O O . LEU A 1 90 ? -5.171 -2.686 -1.914 1.00 84.62 90 LEU A O 1
ATOM 713 N N . CYS A 1 91 ? -5.799 -0.550 -1.697 1.00 77.44 91 CYS A N 1
ATOM 714 C CA . CYS A 1 91 ? -6.816 -0.801 -0.672 1.00 77.44 91 CYS A CA 1
ATOM 715 C C . CYS A 1 91 ? -8.100 -1.468 -1.210 1.00 77.44 91 CYS A C 1
ATOM 717 O O . CYS A 1 91 ? -8.964 -1.877 -0.430 1.00 77.44 91 CYS A O 1
ATOM 719 N N . ARG A 1 92 ? -8.267 -1.576 -2.535 1.00 79.62 92 ARG A N 1
ATOM 720 C CA . ARG A 1 92 ? -9.453 -2.162 -3.179 1.00 79.62 92 ARG A CA 1
ATOM 721 C C . ARG A 1 92 ? -9.243 -3.642 -3.510 1.00 79.62 92 ARG A C 1
ATOM 723 O O . ARG A 1 92 ? -8.294 -4.015 -4.192 1.00 79.62 92 ARG A O 1
ATOM 730 N N . ARG A 1 93 ? -10.224 -4.482 -3.148 1.00 70.75 93 ARG A N 1
ATOM 731 C CA . ARG A 1 93 ? -10.259 -5.907 -3.540 1.00 70.75 93 ARG A CA 1
ATOM 732 C C . ARG A 1 93 ? -10.397 -6.090 -5.057 1.00 70.75 93 ARG A C 1
ATOM 734 O O . ARG A 1 93 ? -9.789 -6.990 -5.628 1.00 70.75 93 ARG A O 1
ATOM 741 N N . SER A 1 94 ? -11.195 -5.244 -5.716 1.00 76.25 94 SER A N 1
ATOM 742 C CA . SER A 1 94 ? -11.348 -5.269 -7.175 1.00 76.25 94 SER A CA 1
ATOM 743 C C . SER A 1 94 ? -10.320 -4.378 -7.852 1.00 76.25 94 SER A C 1
ATOM 745 O O . SER A 1 94 ? -10.120 -3.223 -7.478 1.00 76.25 94 SER A O 1
ATOM 747 N N . ARG A 1 95 ? -9.714 -4.930 -8.904 1.00 70.50 95 ARG A N 1
ATOM 748 C CA . ARG A 1 95 ? -8.685 -4.276 -9.708 1.00 70.50 95 ARG A CA 1
ATOM 749 C C . ARG A 1 95 ? -9.219 -3.417 -10.852 1.00 70.50 95 ARG A C 1
ATOM 751 O O . ARG A 1 95 ? -8.448 -2.719 -11.505 1.00 70.50 95 ARG A O 1
ATOM 758 N N . ARG A 1 96 ? -10.527 -3.487 -11.106 1.00 70.88 96 ARG A N 1
ATOM 759 C CA . ARG A 1 96 ? -11.175 -2.859 -12.261 1.00 70.88 96 ARG A CA 1
ATOM 760 C C . ARG A 1 96 ? -11.635 -1.440 -11.936 1.00 70.88 96 ARG A C 1
ATOM 762 O O . ARG A 1 96 ? -12.109 -1.176 -10.836 1.00 70.88 96 ARG A O 1
ATOM 769 N N . GLY A 1 97 ? -11.550 -0.561 -12.933 1.00 72.00 97 GLY A N 1
ATOM 770 C CA . GLY A 1 97 ? -12.234 0.735 -12.920 1.00 72.00 97 GLY A CA 1
ATOM 771 C C . GLY A 1 97 ? -11.594 1.830 -12.066 1.00 72.00 97 GLY A C 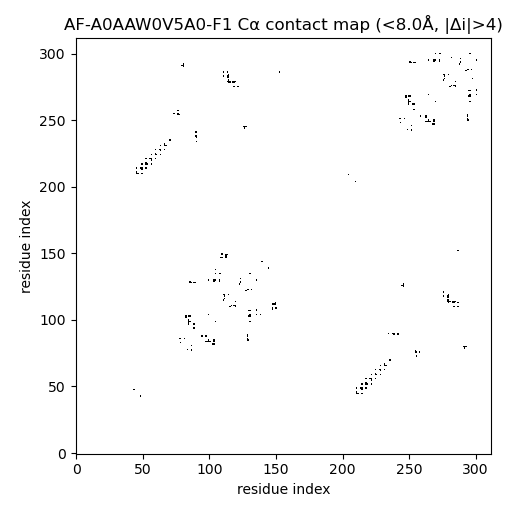1
ATOM 772 O O . GLY A 1 97 ? -12.255 2.832 -11.808 1.00 72.00 97 GLY A O 1
ATOM 773 N N . VAL A 1 98 ? -10.339 1.682 -11.629 1.00 81.38 98 VAL A N 1
ATOM 774 C CA . VAL A 1 98 ? -9.628 2.803 -10.995 1.00 81.38 98 VAL A CA 1
ATOM 775 C C . VAL A 1 98 ? -9.276 3.840 -12.055 1.00 81.38 98 VAL A C 1
ATOM 777 O O . VAL A 1 98 ? -8.673 3.519 -13.081 1.00 81.38 98 VAL A O 1
ATOM 780 N N . LYS A 1 99 ? -9.699 5.079 -11.805 1.00 86.19 99 LYS A N 1
ATOM 781 C CA . LYS A 1 99 ? -9.315 6.240 -12.601 1.00 86.19 99 LYS A CA 1
ATOM 782 C C . LYS A 1 99 ? -7.961 6.716 -12.089 1.00 86.19 99 LYS A C 1
ATOM 784 O O . LYS A 1 99 ? -7.844 7.059 -10.919 1.00 86.19 99 LYS A O 1
ATOM 789 N N . TRP A 1 100 ? -6.963 6.694 -12.960 1.00 90.38 100 TRP A N 1
ATOM 790 C CA . TRP A 1 100 ? -5.628 7.187 -12.643 1.00 90.38 100 TRP A CA 1
ATOM 791 C C . TRP A 1 100 ? -5.601 8.710 -12.717 1.00 90.38 100 TRP A C 1
ATOM 793 O O . TRP A 1 100 ? -6.202 9.294 -13.622 1.00 90.38 100 TRP A O 1
ATOM 803 N N . SER A 1 101 ? -4.913 9.333 -11.766 1.00 90.62 101 SER A N 1
ATOM 804 C CA . SER A 1 101 ? -4.624 10.764 -11.791 1.00 90.62 101 SER A CA 1
ATOM 805 C C . SER A 1 101 ? -3.648 11.096 -12.926 1.00 90.62 101 SER A C 1
ATOM 807 O O . SER A 1 101 ? -2.903 10.229 -13.395 1.00 90.62 101 SER A O 1
ATOM 809 N N . ALA A 1 102 ? -3.635 12.358 -13.366 1.00 88.56 102 ALA A N 1
ATOM 810 C CA . ALA A 1 102 ? -2.696 12.823 -14.387 1.00 88.56 102 ALA A CA 1
ATOM 811 C C . ALA A 1 102 ? -1.234 12.604 -13.955 1.00 88.56 102 ALA A C 1
ATOM 813 O O . ALA A 1 102 ? -0.417 12.164 -14.760 1.00 88.56 102 ALA A O 1
ATOM 814 N N . GLU A 1 103 ? -0.933 12.813 -12.671 1.00 89.31 103 GLU A N 1
ATOM 815 C CA . GLU A 1 103 ? 0.389 12.575 -12.083 1.00 89.31 1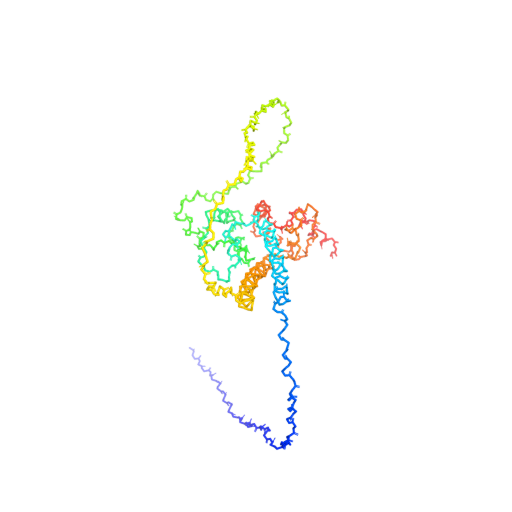03 GLU A CA 1
ATOM 816 C C . GLU A 1 103 ? 0.808 11.104 -12.177 1.00 89.31 103 GLU A C 1
ATOM 818 O O . GLU A 1 103 ? 1.933 10.799 -12.567 1.00 89.31 103 GLU A O 1
ATOM 823 N N . THR A 1 104 ? -0.090 10.166 -11.857 1.00 91.75 104 THR A N 1
ATOM 824 C CA . THR A 1 104 ? 0.217 8.729 -11.938 1.00 91.75 104 THR A CA 1
ATOM 825 C C . THR A 1 104 ? 0.418 8.276 -13.382 1.00 91.75 104 THR A C 1
ATOM 827 O O . THR A 1 104 ? 1.280 7.440 -13.660 1.00 91.75 104 THR A O 1
ATOM 830 N N . VAL A 1 105 ? -0.354 8.833 -14.320 1.00 90.88 105 VAL A N 1
ATOM 831 C CA . VAL A 1 105 ? -0.167 8.574 -15.753 1.00 90.88 105 VAL A CA 1
ATOM 832 C C . VAL A 1 105 ? 1.185 9.109 -16.220 1.00 90.88 105 VAL A C 1
ATOM 834 O O . VAL A 1 105 ? 1.930 8.362 -16.847 1.00 90.88 105 VAL A O 1
ATOM 837 N N . GLN A 1 106 ? 1.542 10.344 -15.861 1.00 89.50 106 GLN A N 1
ATOM 838 C CA . GLN A 1 106 ? 2.833 10.945 -16.201 1.00 89.50 106 GLN A CA 1
ATOM 839 C C . GLN A 1 106 ? 4.007 10.142 -15.624 1.00 89.50 106 GLN A C 1
ATOM 841 O O . GLN A 1 106 ? 4.932 9.810 -16.363 1.00 89.50 106 GLN A O 1
ATOM 846 N N . LYS A 1 107 ? 3.942 9.743 -14.345 1.00 89.75 107 LYS A N 1
ATOM 847 C CA . LYS A 1 107 ? 4.933 8.844 -13.724 1.00 89.75 107 LYS A CA 1
ATOM 848 C C . LYS A 1 107 ? 5.061 7.529 -14.495 1.00 89.75 107 LYS A C 1
ATOM 850 O O . LYS A 1 107 ? 6.168 7.062 -14.748 1.00 89.75 107 LYS A O 1
ATOM 855 N N . GLY A 1 108 ? 3.936 6.937 -14.898 1.00 90.88 108 GLY A N 1
ATOM 856 C CA . GLY A 1 108 ? 3.919 5.708 -15.688 1.00 90.88 108 GLY A CA 1
ATOM 857 C C . GLY A 1 108 ? 4.563 5.868 -17.069 1.00 90.88 108 GLY A C 1
ATOM 858 O O . GLY A 1 108 ? 5.331 5.005 -17.480 1.00 90.88 108 GLY A O 1
ATOM 859 N N . LEU A 1 109 ? 4.292 6.977 -17.759 1.00 89.94 109 LEU A N 1
ATOM 860 C CA . LEU A 1 109 ? 4.906 7.309 -19.048 1.00 89.94 109 LEU A CA 1
ATOM 861 C C . LEU A 1 109 ? 6.415 7.553 -18.918 1.00 89.94 109 LEU A C 1
ATOM 863 O O . LEU A 1 109 ? 7.188 7.048 -19.730 1.00 89.94 109 LEU A O 1
ATOM 867 N N . GLN A 1 110 ? 6.845 8.250 -17.866 1.00 89.88 110 GLN A N 1
ATOM 868 C CA . GLN A 1 110 ? 8.260 8.465 -17.569 1.00 89.88 110 GLN A CA 1
ATOM 869 C C . GLN A 1 110 ? 8.982 7.135 -17.314 1.00 89.88 110 GLN A C 1
ATOM 871 O O . GLN A 1 110 ? 10.023 6.870 -17.911 1.00 89.88 110 GLN A O 1
ATOM 876 N N . LEU A 1 111 ? 8.402 6.259 -16.486 1.00 90.31 111 LEU A N 1
ATOM 877 C CA . LEU A 1 111 ? 8.943 4.920 -16.242 1.00 90.31 111 LEU A CA 1
ATOM 878 C C . LEU A 1 111 ? 9.016 4.097 -17.529 1.00 90.31 111 LEU A C 1
ATOM 880 O O . LEU A 1 111 ? 10.021 3.439 -17.764 1.00 90.31 111 LEU A O 1
ATOM 884 N N . LEU A 1 112 ? 7.991 4.151 -18.381 1.00 90.00 112 LEU A N 1
ATOM 885 C CA . LEU A 1 112 ? 7.995 3.455 -19.668 1.00 90.00 112 LEU A CA 1
ATOM 886 C C . LEU A 1 112 ? 9.114 3.959 -20.593 1.00 90.00 112 LEU A C 1
ATOM 888 O O . LEU A 1 112 ? 9.749 3.159 -21.279 1.00 90.00 112 LEU A O 1
ATOM 892 N N . SER A 1 113 ? 9.361 5.271 -20.599 1.00 88.50 113 SER A N 1
ATOM 893 C CA . SER A 1 113 ? 10.413 5.889 -21.408 1.00 88.50 113 SER A CA 1
ATOM 894 C C . SER A 1 113 ? 11.817 5.499 -20.948 1.00 88.50 113 SER A C 1
ATOM 896 O O . SER A 1 113 ? 12.688 5.326 -21.796 1.00 88.50 113 SER A O 1
ATOM 898 N N . VAL A 1 114 ? 12.058 5.388 -19.637 1.00 88.19 114 VAL A N 1
ATOM 899 C CA . VAL A 1 114 ? 13.405 5.140 -19.092 1.00 88.19 114 VAL A CA 1
ATOM 900 C C . VAL A 1 114 ? 13.681 3.646 -18.897 1.00 88.19 114 VAL A C 1
ATOM 902 O O . VAL A 1 114 ? 14.760 3.171 -19.233 1.00 88.19 114 VAL A O 1
ATOM 905 N N . CYS A 1 115 ? 12.711 2.883 -18.390 1.00 86.44 115 CYS A N 1
ATOM 906 C CA . CYS A 1 115 ? 12.872 1.467 -18.050 1.00 86.44 115 CYS A CA 1
ATOM 907 C C . CYS A 1 115 ? 12.587 0.512 -19.218 1.00 86.44 115 CYS A C 1
ATOM 909 O O . CYS A 1 115 ? 12.613 -0.703 -19.019 1.00 86.44 115 CYS A O 1
ATOM 911 N N . SER A 1 116 ? 12.305 1.028 -20.419 1.00 86.25 116 SER A N 1
ATOM 912 C CA . SER A 1 116 ? 11.786 0.274 -21.570 1.00 86.25 116 SER A CA 1
ATOM 913 C C . SER A 1 116 ? 10.443 -0.430 -21.300 1.00 86.25 116 SER A C 1
ATOM 915 O O . SER A 1 116 ? 9.927 -0.466 -20.179 1.00 86.25 116 SER A O 1
ATOM 917 N N . VAL A 1 117 ? 9.860 -1.028 -22.344 1.00 90.00 117 VAL A N 1
ATOM 918 C CA . VAL A 1 117 ? 8.608 -1.798 -22.230 1.00 90.00 117 VAL A CA 1
ATOM 919 C C . VAL A 1 117 ? 8.780 -2.996 -21.293 1.00 90.00 117 VAL A C 1
ATOM 921 O O . VAL A 1 117 ? 7.944 -3.208 -20.418 1.00 90.00 117 VAL A O 1
ATOM 924 N N . ALA A 1 118 ? 9.889 -3.733 -21.418 1.00 90.56 118 ALA A N 1
ATOM 925 C CA . ALA A 1 118 ? 10.151 -4.919 -20.605 1.00 90.56 118 ALA A CA 1
ATOM 926 C C . ALA A 1 118 ? 10.309 -4.577 -19.114 1.00 90.56 118 ALA A C 1
ATOM 928 O O . ALA A 1 118 ? 9.801 -5.294 -18.252 1.00 90.56 118 ALA A O 1
ATOM 929 N N . GLY A 1 119 ? 10.969 -3.459 -18.789 1.00 90.50 119 GLY A N 1
ATOM 930 C CA . GLY A 1 119 ? 11.128 -3.023 -17.400 1.00 90.50 119 GLY A CA 1
ATOM 931 C C . GLY A 1 119 ? 9.816 -2.539 -16.801 1.00 90.50 119 GLY A C 1
ATOM 932 O O . GLY A 1 119 ? 9.499 -2.863 -15.657 1.00 90.50 119 GLY A O 1
ATOM 933 N N . TYR A 1 120 ? 8.995 -1.848 -17.592 1.00 92.69 120 TYR A N 1
ATOM 934 C CA . TYR A 1 120 ? 7.654 -1.466 -17.165 1.00 92.69 120 TYR A CA 1
ATOM 935 C C . TYR A 1 120 ? 6.756 -2.686 -16.900 1.00 92.69 120 TYR A C 1
ATOM 937 O O . TYR A 1 120 ? 6.062 -2.750 -15.882 1.00 92.69 120 TYR A O 1
ATOM 945 N N . GLU A 1 121 ? 6.799 -3.695 -17.772 1.00 93.00 121 GLU A N 1
ATOM 946 C CA . GLU A 1 121 ? 6.081 -4.957 -17.570 1.00 93.00 121 GLU A CA 1
ATOM 947 C C . GLU A 1 121 ? 6.576 -5.716 -16.335 1.00 93.00 121 GLU A C 1
ATOM 949 O O . GLU A 1 121 ? 5.759 -6.256 -15.588 1.00 93.00 121 GLU A O 1
ATOM 954 N N . LEU A 1 122 ? 7.883 -5.695 -16.055 1.00 92.38 122 LEU A N 1
ATOM 955 C CA . LEU A 1 122 ? 8.444 -6.270 -14.833 1.00 92.38 122 LEU A CA 1
ATOM 956 C C . LEU A 1 122 ? 7.906 -5.571 -13.572 1.00 92.38 122 LEU A C 1
ATOM 958 O O . LEU A 1 122 ? 7.548 -6.251 -12.608 1.00 92.38 122 LEU A O 1
ATOM 962 N N . LEU A 1 123 ? 7.778 -4.240 -13.576 1.00 92.19 123 LEU A N 1
ATOM 963 C CA . LEU A 1 123 ? 7.166 -3.496 -12.464 1.00 92.19 123 LEU A CA 1
ATOM 964 C C . LEU A 1 123 ? 5.696 -3.898 -12.259 1.00 92.19 123 LEU A C 1
ATOM 966 O O . LEU A 1 123 ? 5.264 -4.139 -11.128 1.00 92.19 123 LEU A O 1
ATOM 970 N N . LEU A 1 124 ? 4.930 -4.045 -13.344 1.00 91.06 124 LEU A N 1
ATOM 971 C CA . LEU A 1 124 ? 3.550 -4.543 -13.280 1.00 91.06 124 LEU A CA 1
ATOM 972 C C . LEU A 1 124 ? 3.478 -5.991 -12.772 1.00 91.06 124 LEU A C 1
ATOM 974 O O . LEU A 1 124 ? 2.572 -6.341 -12.006 1.00 91.06 12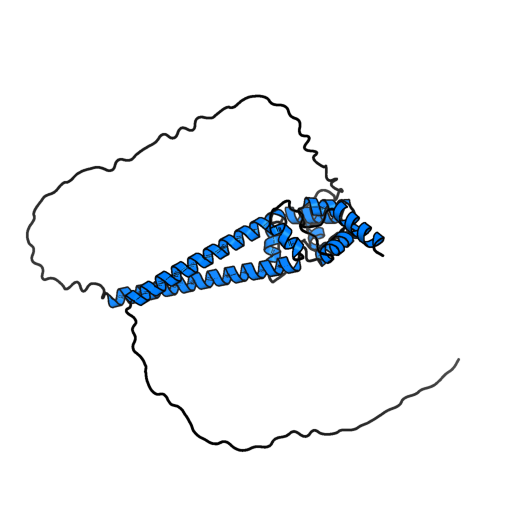4 LEU A O 1
ATOM 978 N N . PHE A 1 125 ? 4.431 -6.837 -13.167 1.00 89.62 125 PHE A N 1
ATOM 979 C CA . PHE A 1 125 ? 4.534 -8.216 -12.699 1.00 89.62 125 PHE A CA 1
ATOM 980 C C . PHE A 1 125 ? 4.793 -8.279 -11.189 1.00 89.62 125 PHE A C 1
ATOM 982 O O . PHE A 1 125 ? 4.106 -9.029 -10.488 1.00 89.62 125 PHE A O 1
ATOM 989 N N . GLN A 1 126 ? 5.664 -7.400 -10.678 1.00 88.88 126 GLN A N 1
ATOM 990 C CA . GLN A 1 126 ? 5.908 -7.157 -9.247 1.00 88.88 126 GLN A CA 1
ATOM 991 C C . GLN A 1 126 ? 4.738 -6.449 -8.530 1.00 88.88 126 GLN A C 1
ATOM 993 O O . GLN A 1 126 ? 4.881 -5.979 -7.406 1.00 88.88 126 GLN A O 1
ATOM 998 N N . LYS A 1 127 ? 3.562 -6.390 -9.167 1.00 87.50 127 LYS A N 1
ATOM 999 C CA . LYS A 1 127 ? 2.295 -5.861 -8.642 1.00 87.50 127 LYS A CA 1
ATOM 1000 C C . LYS A 1 127 ? 2.286 -4.364 -8.343 1.00 87.50 127 LYS A C 1
ATOM 1002 O O . LYS A 1 127 ? 1.311 -3.909 -7.745 1.00 87.50 127 LYS A O 1
ATOM 1007 N N . GLN A 1 128 ? 3.275 -3.598 -8.810 1.00 89.62 128 GLN A N 1
ATOM 1008 C CA . GLN A 1 128 ? 3.315 -2.151 -8.594 1.00 89.62 128 GLN A CA 1
ATOM 1009 C C . GLN A 1 128 ? 1.991 -1.496 -9.032 1.00 89.62 128 GLN A C 1
ATOM 1011 O O . GLN A 1 128 ? 1.451 -1.859 -10.086 1.00 89.62 128 GLN A O 1
ATOM 1016 N N . PRO A 1 129 ? 1.433 -0.556 -8.241 1.00 89.50 129 PRO A N 1
ATOM 1017 C CA . PRO A 1 129 ? 0.155 0.093 -8.523 1.00 89.50 129 PRO A CA 1
ATOM 1018 C C . PRO A 1 129 ? 0.309 1.126 -9.645 1.00 89.50 129 PRO A C 1
ATOM 1020 O O . PRO A 1 129 ? 0.194 2.332 -9.438 1.00 89.50 129 PRO A O 1
ATOM 1023 N N . LEU A 1 130 ? 0.583 0.640 -10.849 1.00 91.12 130 LEU A N 1
ATOM 1024 C CA . LEU A 1 130 ? 0.768 1.435 -12.050 1.00 91.12 130 LEU A CA 1
ATOM 1025 C C . LEU A 1 130 ? -0.373 1.172 -13.046 1.00 91.12 130 LEU A C 1
ATOM 1027 O O . LEU A 1 130 ? -1.006 0.105 -13.015 1.00 91.12 130 LEU A O 1
ATOM 1031 N N . PRO A 1 131 ? -0.672 2.134 -13.935 1.00 90.88 131 PRO A N 1
ATOM 1032 C CA . PRO A 1 131 ? -1.627 1.914 -15.005 1.00 90.88 131 PRO A CA 1
ATOM 1033 C C . PRO A 1 131 ? -1.189 0.764 -15.918 1.00 90.88 131 PRO A C 1
ATOM 1035 O O . PRO A 1 131 ? -0.011 0.549 -16.168 1.00 90.88 131 PRO A O 1
ATOM 1038 N N . SER A 1 132 ? -2.149 0.016 -16.463 1.00 90.94 132 SER A N 1
ATOM 1039 C CA . SER A 1 132 ? -1.808 -0.994 -17.471 1.00 90.94 132 SER A CA 1
ATOM 1040 C C . SER A 1 132 ? -1.259 -0.331 -18.735 1.00 90.94 132 SER A C 1
ATOM 1042 O O . SER A 1 132 ? -1.631 0.804 -19.045 1.00 90.94 132 SER A O 1
ATOM 1044 N N . MET A 1 133 ? -0.486 -1.068 -19.535 1.00 89.88 133 MET A N 1
ATOM 1045 C CA . MET A 1 133 ? -0.004 -0.572 -20.829 1.00 89.88 133 MET A CA 1
ATOM 1046 C C . MET A 1 133 ? -1.127 -0.030 -21.721 1.00 89.88 133 MET A C 1
ATOM 1048 O O . MET A 1 133 ? -1.002 1.040 -22.313 1.00 89.88 133 MET A O 1
ATOM 1052 N N . ARG A 1 134 ? -2.267 -0.730 -21.766 1.00 89.00 134 ARG A N 1
ATOM 1053 C CA . ARG A 1 134 ? -3.454 -0.286 -22.511 1.00 89.00 134 ARG A CA 1
ATOM 1054 C C . ARG A 1 134 ? -4.031 1.015 -21.950 1.00 89.00 134 ARG A C 1
ATOM 1056 O O . ARG A 1 134 ? -4.499 1.854 -22.713 1.00 89.00 134 ARG A O 1
ATOM 1063 N N . SER A 1 135 ? -4.026 1.171 -20.627 1.00 88.69 135 SER A N 1
ATOM 1064 C CA . SER A 1 135 ? -4.487 2.390 -19.958 1.00 88.69 135 SER A CA 1
ATOM 1065 C C . SER A 1 135 ? -3.562 3.568 -20.248 1.00 88.69 135 SER A C 1
ATOM 1067 O O . SER A 1 135 ? -4.072 4.631 -20.578 1.00 88.69 135 SER A O 1
ATOM 1069 N N . LEU A 1 136 ? -2.239 3.379 -20.178 1.00 88.69 136 LEU A N 1
ATOM 1070 C CA . LEU A 1 136 ? -1.269 4.425 -20.510 1.00 88.69 136 LEU A CA 1
ATOM 1071 C C . LEU A 1 136 ? -1.414 4.895 -21.955 1.00 88.69 136 LEU A C 1
ATOM 1073 O O . LEU A 1 136 ? -1.538 6.093 -22.175 1.00 88.69 136 LEU A O 1
ATOM 1077 N N . ARG A 1 137 ? -1.474 3.969 -22.924 1.00 87.69 137 ARG A N 1
ATOM 1078 C CA . ARG A 1 137 ? -1.639 4.312 -24.349 1.00 87.69 137 ARG A CA 1
ATOM 1079 C C . ARG A 1 137 ? -2.899 5.139 -24.597 1.00 87.69 137 ARG A C 1
ATOM 1081 O O . ARG A 1 137 ? -2.814 6.230 -25.144 1.00 87.69 137 ARG A O 1
ATOM 1088 N N . ARG A 1 138 ? -4.047 4.679 -24.086 1.00 87.38 138 ARG A N 1
ATOM 1089 C CA . ARG A 1 138 ? -5.317 5.415 -24.204 1.00 87.38 138 ARG A CA 1
ATOM 1090 C C . ARG A 1 138 ? -5.261 6.805 -23.573 1.00 87.38 138 ARG A C 1
ATOM 1092 O O . ARG A 1 138 ? -5.881 7.725 -24.090 1.00 87.38 138 ARG A O 1
ATOM 1099 N N . GLN A 1 139 ? -4.590 6.953 -22.429 1.00 85.06 139 GLN A N 1
ATOM 1100 C CA . GLN A 1 139 ? -4.464 8.262 -21.787 1.00 85.06 139 GLN A CA 1
ATOM 1101 C C . GLN A 1 139 ? -3.532 9.173 -22.580 1.00 85.06 139 GLN A C 1
ATOM 1103 O O . GLN A 1 139 ? -3.903 10.313 -22.824 1.00 85.06 139 GLN A O 1
ATOM 1108 N N . HIS A 1 140 ? -2.393 8.661 -23.047 1.00 81.44 140 HIS A N 1
ATOM 1109 C CA . HIS A 1 140 ? -1.460 9.384 -23.910 1.00 81.44 140 HIS A CA 1
ATOM 1110 C C . HIS A 1 140 ? -2.146 9.925 -25.173 1.00 81.44 140 HIS A C 1
ATOM 1112 O O . HIS A 1 140 ? -2.067 11.118 -25.445 1.00 81.44 140 HIS A O 1
ATOM 1118 N N . GLU A 1 141 ? -2.913 9.079 -25.868 1.00 83.12 141 GLU A N 1
ATOM 1119 C CA . GLU A 1 141 ? -3.728 9.464 -27.032 1.00 83.12 141 GLU A CA 1
ATOM 1120 C C . GLU A 1 141 ? -4.765 10.547 -26.697 1.00 83.12 141 GLU A C 1
ATOM 1122 O O . GLU A 1 141 ? -5.018 11.441 -27.497 1.00 83.12 141 GLU A O 1
ATOM 1127 N N . LYS A 1 142 ? -5.377 10.476 -25.509 1.00 82.00 142 LYS A N 1
ATOM 1128 C CA . LYS A 1 142 ? -6.464 11.377 -25.108 1.00 82.00 142 LYS A CA 1
ATOM 1129 C C . LYS A 1 142 ? -5.991 12.764 -24.670 1.00 82.00 142 LYS A C 1
ATOM 1131 O O . LYS A 1 142 ? -6.749 13.721 -24.783 1.00 82.00 142 LYS A O 1
ATOM 1136 N N . SER A 1 143 ? -4.805 12.862 -24.083 1.00 68.00 143 SER A N 1
ATOM 1137 C CA . SER A 1 143 ? -4.394 14.044 -23.308 1.00 68.00 143 SER A CA 1
ATOM 1138 C C . SER A 1 143 ? -3.270 14.856 -23.941 1.00 68.00 143 SER A C 1
ATOM 1140 O O . SER A 1 143 ? -2.847 15.834 -23.337 1.00 68.00 143 SER A O 1
ATOM 1142 N N . ASN A 1 144 ? -2.831 14.501 -25.154 1.00 65.12 144 ASN A N 1
ATOM 1143 C CA . ASN A 1 144 ? -1.760 15.198 -25.872 1.00 65.12 144 ASN A CA 1
ATOM 1144 C C . ASN A 1 144 ? -0.552 15.483 -24.958 1.00 65.12 144 ASN A C 1
ATOM 1146 O O . ASN A 1 144 ? -0.033 16.599 -24.922 1.00 65.12 144 ASN A O 1
ATOM 1150 N N . TYR A 1 145 ? -0.164 14.487 -24.145 1.00 65.44 145 TYR A N 1
ATOM 1151 C CA . TYR A 1 145 ? 1.031 14.600 -23.311 1.00 65.44 145 TYR A CA 1
ATOM 1152 C C . TYR A 1 145 ? 2.232 14.917 -24.211 1.00 65.44 145 TYR A C 1
ATOM 1154 O O . TYR A 1 145 ? 2.287 14.412 -25.339 1.00 65.44 145 TYR A O 1
ATOM 1162 N N . PRO A 1 146 ? 3.188 15.739 -23.737 1.00 60.34 146 PRO A N 1
ATOM 1163 C CA . PRO A 1 146 ? 4.395 16.010 -24.498 1.00 60.34 146 PRO A CA 1
ATOM 1164 C C . PRO A 1 146 ? 5.053 14.680 -24.890 1.00 60.34 146 PRO A C 1
ATOM 1166 O O . PRO A 1 146 ? 4.980 13.715 -24.116 1.00 60.34 146 PRO A O 1
ATOM 1169 N N . PRO A 1 147 ? 5.648 14.606 -26.096 1.00 56.03 147 PRO A N 1
ATOM 1170 C CA . PRO A 1 147 ? 6.243 13.379 -26.603 1.00 56.03 147 PRO A CA 1
ATOM 1171 C C . PRO A 1 147 ? 7.194 12.799 -25.560 1.00 56.03 147 PRO A C 1
ATOM 1173 O O . PRO A 1 147 ? 7.846 13.558 -24.844 1.00 56.03 147 PRO A O 1
ATOM 1176 N N . LEU A 1 148 ? 7.239 11.464 -25.485 1.00 59.25 148 LEU A N 1
ATOM 1177 C CA . LEU A 1 148 ? 8.091 10.668 -24.595 1.00 59.25 148 LEU A CA 1
ATOM 1178 C C . LEU A 1 148 ? 9.576 10.925 -24.895 1.00 59.25 148 LEU A C 1
ATOM 1180 O O . LEU A 1 148 ? 10.284 10.066 -25.416 1.00 59.25 148 LEU A O 1
ATOM 1184 N N . THR A 1 149 ? 10.049 12.135 -24.627 1.00 53.56 149 THR A N 1
ATOM 1185 C CA . THR A 1 149 ? 11.463 12.435 -24.567 1.00 53.56 149 THR A CA 1
ATOM 1186 C C . THR A 1 149 ? 11.984 11.789 -23.290 1.00 53.56 149 THR A C 1
ATOM 1188 O O . THR A 1 149 ? 11.316 11.853 -22.250 1.00 53.56 149 THR A O 1
ATOM 1191 N N . PRO A 1 150 ? 13.164 11.150 -23.335 1.00 49.84 150 PRO A N 1
ATOM 1192 C CA . PRO A 1 150 ? 13.854 10.774 -22.119 1.00 49.84 150 PRO A CA 1
ATOM 1193 C C . PRO A 1 150 ? 14.072 12.077 -21.357 1.00 49.84 150 PRO A C 1
ATOM 1195 O O . PRO A 1 150 ? 14.924 12.881 -21.734 1.00 49.84 150 PRO A O 1
ATOM 1198 N N . MET A 1 151 ? 13.253 12.343 -20.338 1.00 48.81 151 MET A N 1
ATOM 1199 C CA . MET A 1 151 ? 13.530 13.431 -19.418 1.00 48.81 151 MET A CA 1
ATOM 1200 C C . MET A 1 151 ? 14.815 13.022 -18.717 1.00 48.81 151 MET A C 1
ATOM 1202 O O . MET A 1 151 ? 14.792 12.207 -17.792 1.00 48.81 151 MET A O 1
ATOM 1206 N N . LEU A 1 152 ? 15.943 13.516 -19.236 1.00 47.78 152 LEU A N 1
ATOM 1207 C CA . LEU A 1 152 ? 17.218 13.464 -18.552 1.00 47.78 152 LEU A CA 1
ATOM 1208 C C . LEU A 1 152 ? 16.929 13.987 -17.151 1.00 47.78 152 LEU A C 1
ATOM 1210 O O . LEU A 1 152 ? 16.439 15.106 -16.988 1.00 47.78 152 LEU A O 1
ATOM 1214 N N . VAL A 1 153 ? 17.155 13.143 -16.150 1.00 47.50 153 VAL A N 1
ATOM 1215 C CA . VAL A 1 153 ? 17.097 13.560 -14.757 1.00 47.50 153 VAL A CA 1
ATOM 1216 C C . VAL A 1 153 ? 18.203 14.598 -14.619 1.00 47.50 153 VAL A C 1
ATOM 1218 O O . VAL A 1 153 ? 19.366 14.241 -14.449 1.00 47.50 153 VAL A O 1
A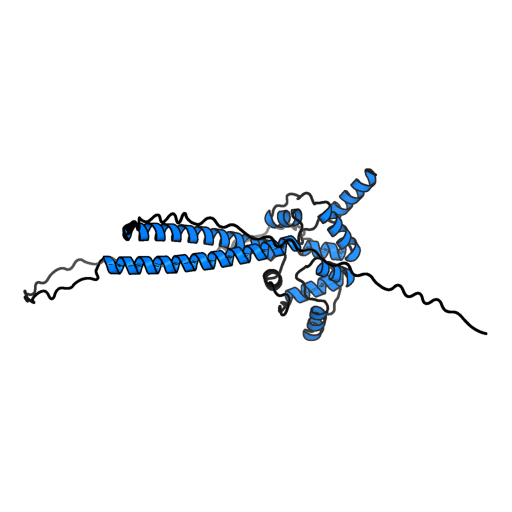TOM 1221 N N . HIS A 1 154 ? 17.876 15.881 -14.774 1.00 42.69 154 HIS A N 1
ATOM 1222 C CA . HIS A 1 154 ? 18.788 16.952 -14.418 1.00 42.69 154 HIS A CA 1
ATOM 1223 C C . HIS A 1 154 ? 19.012 16.800 -12.922 1.00 42.69 154 HIS A C 1
ATOM 1225 O O . HIS A 1 154 ? 18.125 17.058 -12.109 1.00 42.69 154 HIS A O 1
ATOM 1231 N N . HIS A 1 155 ? 20.177 16.262 -12.576 1.00 41.34 155 HIS A N 1
ATOM 1232 C CA . HIS A 1 155 ? 20.632 16.197 -11.208 1.00 41.34 155 HIS A CA 1
ATOM 1233 C C . HIS A 1 155 ? 20.794 17.649 -10.781 1.00 41.34 155 HIS A C 1
ATOM 1235 O O . HIS A 1 155 ? 21.749 18.316 -11.179 1.00 41.34 155 HIS A O 1
ATOM 1241 N N . ALA A 1 156 ? 19.813 18.164 -10.042 1.00 35.81 156 ALA A N 1
ATOM 1242 C CA . ALA A 1 156 ? 19.971 19.404 -9.318 1.00 35.81 156 ALA A CA 1
ATOM 1243 C C . ALA A 1 156 ? 21.096 19.165 -8.308 1.00 35.81 156 ALA A C 1
ATOM 1245 O O . ALA A 1 156 ? 20.889 18.632 -7.218 1.00 35.81 156 ALA A O 1
ATOM 1246 N N . HIS A 1 157 ? 22.317 19.502 -8.712 1.00 36.66 157 HIS A N 1
ATOM 1247 C CA . HIS A 1 157 ? 23.379 19.814 -7.785 1.00 36.66 157 HIS A CA 1
ATOM 1248 C C . HIS A 1 157 ? 22.888 21.033 -7.007 1.00 36.66 157 HIS A C 1
ATOM 1250 O O . HIS A 1 157 ? 23.005 22.165 -7.471 1.00 36.66 157 HIS A O 1
ATOM 1256 N N . HIS A 1 158 ? 22.300 20.801 -5.835 1.00 40.06 158 HIS A N 1
ATOM 1257 C CA . HIS A 1 158 ? 22.305 21.800 -4.780 1.00 40.06 158 HIS A CA 1
ATOM 1258 C C . HIS A 1 158 ? 23.769 22.005 -4.395 1.00 40.06 158 HIS A C 1
ATOM 1260 O O . HIS A 1 158 ? 24.305 21.344 -3.509 1.00 40.06 158 HIS A O 1
ATOM 1266 N N . GLY A 1 159 ? 24.446 22.857 -5.166 1.00 34.34 159 GLY A N 1
ATOM 1267 C CA . GLY A 1 159 ? 25.663 23.494 -4.725 1.00 34.34 159 GLY A CA 1
ATOM 1268 C C . GLY A 1 159 ? 25.297 24.296 -3.491 1.00 34.34 159 GLY A C 1
ATOM 1269 O O . GLY A 1 159 ? 24.477 25.209 -3.565 1.00 34.34 159 GLY A O 1
ATOM 1270 N N . ASN A 1 160 ? 25.881 23.915 -2.360 1.00 42.31 160 ASN A N 1
ATOM 1271 C CA . ASN A 1 160 ? 26.057 24.817 -1.238 1.00 42.31 160 ASN A CA 1
ATOM 1272 C C . ASN A 1 160 ? 26.871 26.013 -1.755 1.00 42.31 160 ASN A C 1
ATOM 1274 O O . ASN A 1 160 ? 28.099 25.964 -1.759 1.00 42.31 160 ASN A O 1
ATOM 1278 N N . SER A 1 161 ? 26.186 27.044 -2.247 1.00 34.94 161 SER A N 1
ATOM 1279 C CA . SER A 1 161 ? 26.748 28.382 -2.375 1.00 34.94 161 SER A CA 1
ATOM 1280 C C . SER A 1 161 ? 26.364 29.110 -1.102 1.00 34.94 161 SER A C 1
ATOM 1282 O O . SER A 1 161 ? 25.203 29.448 -0.886 1.00 34.94 161 SER A O 1
ATOM 1284 N N . SER A 1 162 ? 27.352 29.206 -0.223 1.00 48.88 162 SER A N 1
ATOM 1285 C CA . SER A 1 162 ? 27.369 30.126 0.899 1.00 48.88 162 SER A CA 1
ATOM 1286 C C . SER A 1 162 ? 27.437 31.526 0.307 1.00 48.88 162 SER A C 1
ATOM 1288 O O . SER A 1 162 ? 28.421 31.810 -0.360 1.00 48.88 162 SER A O 1
ATOM 1290 N N . ASP A 1 163 ? 26.414 32.342 0.524 1.00 37.19 163 ASP A N 1
ATOM 1291 C CA . ASP A 1 163 ? 26.502 33.800 0.494 1.00 37.19 163 ASP A CA 1
ATOM 1292 C C . ASP A 1 163 ? 25.438 34.320 1.467 1.00 37.19 163 ASP A C 1
ATOM 1294 O O . ASP A 1 163 ? 24.232 34.213 1.234 1.00 37.19 163 ASP A O 1
ATOM 1298 N N . ASP A 1 164 ? 25.921 34.777 2.618 1.00 46.41 164 ASP A N 1
ATOM 1299 C CA . ASP A 1 164 ? 25.181 35.544 3.607 1.00 46.41 164 ASP A CA 1
ATOM 1300 C C . ASP A 1 164 ? 24.869 36.931 3.024 1.00 46.41 164 ASP A C 1
ATOM 1302 O O . ASP A 1 164 ? 25.808 37.624 2.641 1.00 46.41 164 ASP A O 1
ATOM 1306 N N . ASP A 1 165 ? 23.604 37.375 3.008 1.00 40.28 165 ASP A N 1
ATOM 1307 C CA . ASP A 1 165 ? 23.309 38.803 3.198 1.00 40.28 165 ASP A CA 1
ATOM 1308 C C . ASP A 1 165 ? 21.849 39.098 3.606 1.00 40.28 165 ASP A C 1
ATOM 1310 O O . ASP A 1 165 ? 20.885 38.631 3.002 1.00 40.28 165 ASP A O 1
ATOM 1314 N N . ALA A 1 166 ? 21.761 39.892 4.671 1.00 41.62 166 ALA A N 1
ATOM 1315 C CA . ALA A 1 166 ? 20.753 40.864 5.089 1.00 41.62 166 ALA A CA 1
ATOM 1316 C C . ALA A 1 166 ? 19.251 40.697 4.747 1.00 41.62 166 ALA A C 1
ATOM 1318 O O . ALA A 1 166 ? 18.794 40.925 3.629 1.00 41.62 166 ALA A O 1
ATOM 1319 N N . THR A 1 167 ? 18.450 40.597 5.816 1.00 44.09 167 THR A N 1
ATOM 1320 C CA . THR A 1 167 ? 17.518 41.646 6.315 1.00 44.09 167 THR A CA 1
ATOM 1321 C C . THR A 1 167 ? 16.273 40.979 6.902 1.00 44.09 167 THR A C 1
ATOM 1323 O O . THR A 1 167 ? 15.413 40.476 6.184 1.00 44.09 167 THR A O 1
ATOM 1326 N N . GLN A 1 168 ? 16.185 40.972 8.233 1.00 42.16 168 GLN A N 1
ATOM 1327 C CA . GLN A 1 168 ? 14.963 40.637 8.956 1.00 42.16 168 GLN A CA 1
ATOM 1328 C C . GLN A 1 168 ? 14.003 41.826 8.861 1.00 42.16 168 GLN A C 1
ATOM 1330 O O . GLN A 1 168 ? 14.258 42.872 9.453 1.00 42.16 168 GLN A O 1
ATOM 1335 N N . GLU A 1 169 ? 12.909 41.660 8.123 1.00 43.47 169 GLU A N 1
ATOM 1336 C CA . GLU A 1 169 ? 11.722 42.504 8.242 1.00 43.47 169 GLU A CA 1
ATOM 1337 C C . GLU A 1 169 ? 10.678 41.700 9.034 1.00 43.47 169 GLU A C 1
ATOM 1339 O O . GLU A 1 169 ? 9.943 40.871 8.499 1.00 43.47 169 GLU A O 1
ATOM 1344 N N . GLU A 1 170 ? 10.703 41.865 10.356 1.00 44.41 170 GLU A N 1
ATOM 1345 C CA . GLU A 1 170 ? 9.687 41.338 11.269 1.00 44.41 170 GLU A CA 1
ATOM 1346 C C . GLU A 1 170 ? 8.430 42.205 11.125 1.00 44.41 170 GLU A C 1
ATOM 1348 O O . GLU A 1 170 ? 8.417 43.374 11.516 1.00 44.41 170 GLU A O 1
ATOM 1353 N N . ALA A 1 171 ? 7.376 41.641 10.538 1.00 44.28 171 ALA A N 1
ATOM 1354 C CA . ALA A 1 171 ? 6.058 42.258 10.512 1.00 44.28 171 ALA A CA 1
ATOM 1355 C C . ALA A 1 171 ? 5.434 42.213 11.926 1.00 44.28 171 ALA A C 1
ATOM 1357 O O . ALA A 1 171 ? 5.320 41.123 12.495 1.00 44.28 171 ALA A O 1
ATOM 1358 N N . PRO A 1 172 ? 4.995 43.350 12.496 1.00 48.22 172 PRO A N 1
ATOM 1359 C CA . PRO A 1 172 ? 4.281 43.373 13.769 1.00 48.22 172 PRO A CA 1
ATOM 1360 C C . PRO A 1 172 ? 2.937 42.643 13.673 1.00 48.22 172 PRO A C 1
ATOM 1362 O O . PRO A 1 172 ? 2.068 43.006 12.882 1.00 48.22 172 PRO A O 1
ATOM 1365 N N . ILE A 1 173 ? 2.765 41.605 14.490 1.00 47.75 173 ILE A N 1
ATOM 1366 C CA . ILE A 1 173 ? 1.470 40.962 14.707 1.00 47.75 173 ILE A CA 1
ATOM 1367 C C . ILE A 1 173 ? 0.776 41.734 15.832 1.00 47.75 173 ILE A C 1
ATOM 1369 O O . ILE A 1 173 ? 1.049 41.500 17.009 1.00 47.75 173 ILE A O 1
ATOM 1373 N N . ASP A 1 174 ? -0.103 42.658 15.445 1.00 42.31 174 ASP A N 1
ATOM 1374 C CA . ASP A 1 174 ? -1.128 43.241 16.314 1.00 42.31 174 ASP A CA 1
ATOM 1375 C C . ASP A 1 174 ? -2.085 42.131 16.764 1.00 42.31 174 ASP A C 1
ATOM 1377 O O . ASP A 1 174 ? -2.834 41.571 15.963 1.00 42.31 174 ASP A O 1
ATOM 1381 N N . ASN A 1 175 ? -2.051 41.807 18.055 1.00 47.03 175 ASN A N 1
ATOM 1382 C CA . ASN A 1 175 ? -3.108 41.064 18.735 1.00 47.03 175 ASN A CA 1
ATOM 1383 C C . ASN A 1 175 ? -3.702 41.969 19.815 1.00 47.03 175 ASN A C 1
ATOM 1385 O O . ASN A 1 175 ? -3.566 41.702 21.007 1.00 47.03 175 ASN A O 1
ATOM 1389 N N . ASP A 1 176 ? -4.358 43.037 19.378 1.00 45.09 176 ASP A N 1
ATOM 1390 C CA . ASP A 1 176 ? -5.395 43.690 20.162 1.00 45.09 176 ASP A CA 1
ATOM 1391 C C . ASP A 1 176 ? -6.724 43.004 19.825 1.00 45.09 176 ASP A C 1
ATOM 1393 O O . ASP A 1 176 ? -7.156 43.004 18.675 1.00 45.09 176 ASP A O 1
ATOM 1397 N N . GLU A 1 177 ? -7.362 42.375 20.815 1.00 50.97 177 GLU A N 1
ATOM 1398 C CA . GLU A 1 177 ? -8.673 42.823 21.302 1.00 50.97 177 GLU A CA 1
ATOM 1399 C C . GLU A 1 177 ? -9.398 41.782 22.173 1.00 50.97 177 GLU A C 1
ATOM 1401 O O . GLU A 1 177 ? -9.788 40.701 21.731 1.00 50.97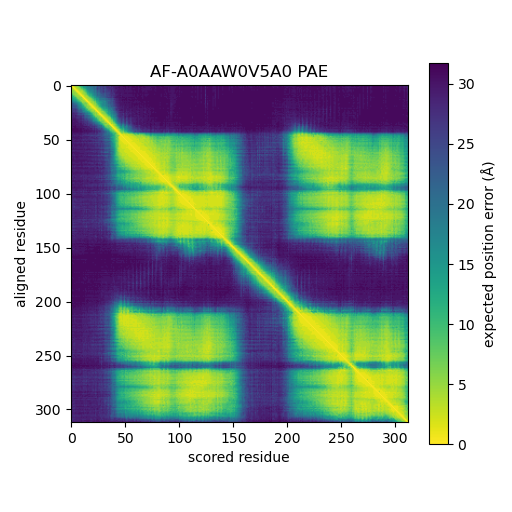 177 GLU A O 1
ATOM 1406 N N . ARG A 1 178 ? -9.716 42.281 23.373 1.00 48.09 178 ARG A N 1
ATOM 1407 C CA . ARG A 1 178 ? -10.998 42.176 24.084 1.00 48.09 178 ARG A CA 1
ATOM 1408 C C . ARG A 1 178 ? -11.261 40.927 24.921 1.00 48.09 178 ARG A C 1
ATOM 1410 O O . ARG A 1 178 ? -11.984 40.011 24.537 1.00 48.09 178 ARG A O 1
ATOM 1417 N N . ASP A 1 179 ? -10.781 41.045 26.159 1.00 48.31 179 ASP A N 1
ATOM 1418 C CA . ASP A 1 179 ? -11.555 40.748 27.364 1.00 48.31 179 ASP A CA 1
ATOM 1419 C C . ASP A 1 179 ? -12.996 41.269 27.236 1.00 48.31 179 ASP A C 1
ATOM 1421 O O . ASP A 1 179 ? -13.234 42.454 26.988 1.00 48.31 179 ASP A O 1
ATOM 1425 N N . THR A 1 180 ? -13.962 40.374 27.422 1.00 53.50 180 THR A N 1
ATOM 1426 C CA . THR A 1 180 ? -15.318 40.745 27.822 1.00 53.50 180 THR A CA 1
ATOM 1427 C C . THR A 1 180 ? -15.492 40.312 29.267 1.00 53.50 180 THR A C 1
ATOM 1429 O O . THR A 1 180 ? -15.692 39.130 29.552 1.00 53.50 180 THR A O 1
ATOM 1432 N N . ASP A 1 181 ? -15.355 41.297 30.151 1.00 45.72 181 ASP A N 1
ATOM 1433 C CA . ASP A 1 181 ? -15.874 41.299 31.510 1.00 45.72 181 ASP A CA 1
ATOM 1434 C C . ASP A 1 181 ? -17.383 41.016 31.484 1.00 45.72 181 ASP A C 1
ATOM 1436 O O . ASP A 1 181 ? -18.151 41.797 30.928 1.00 45.72 181 ASP A O 1
ATOM 1440 N N . ASP A 1 182 ? -17.802 39.919 32.113 1.00 43.19 182 ASP A N 1
ATOM 1441 C CA . ASP A 1 182 ? -19.189 39.697 32.529 1.00 43.19 182 ASP A CA 1
ATOM 1442 C C . ASP A 1 182 ? -19.234 39.742 34.065 1.00 43.19 182 ASP A C 1
ATOM 1444 O O . ASP A 1 182 ? -19.154 38.736 34.780 1.00 43.19 182 ASP A O 1
ATOM 1448 N N . HIS A 1 183 ? -19.336 40.963 34.577 1.00 50.19 183 HIS A N 1
ATOM 1449 C CA . HIS A 1 183 ? -19.908 41.259 35.881 1.00 50.19 183 HIS A CA 1
ATOM 1450 C C . HIS A 1 183 ? -21.087 42.188 35.638 1.00 50.19 183 HIS A C 1
ATOM 1452 O O . HIS A 1 183 ? -20.877 43.279 35.128 1.00 50.19 183 HIS A O 1
ATOM 1458 N N . ASP A 1 184 ? -22.294 41.765 36.019 1.00 45.81 184 ASP A N 1
ATOM 1459 C CA . ASP A 1 184 ? -23.164 42.665 36.770 1.00 45.81 184 ASP A CA 1
ATOM 1460 C C . ASP A 1 184 ? -24.306 41.954 37.517 1.00 45.81 184 ASP A C 1
ATOM 1462 O O . ASP A 1 184 ? -25.034 41.113 36.991 1.00 45.81 184 ASP A O 1
ATOM 1466 N N . GLU A 1 185 ? -24.383 42.380 38.777 1.00 48.66 185 GLU A N 1
ATOM 1467 C CA . GLU A 1 185 ? -25.540 42.690 39.617 1.00 48.66 185 GLU A CA 1
ATOM 1468 C C . GLU A 1 185 ? -26.547 41.627 40.091 1.00 48.66 185 GLU A C 1
ATOM 1470 O O . GLU A 1 185 ? -27.464 41.172 39.406 1.00 48.66 185 GLU A O 1
ATOM 1475 N N . ASP A 1 186 ? -26.458 41.423 41.408 1.00 50.66 186 ASP A N 1
ATOM 1476 C CA . ASP A 1 186 ? -27.561 41.212 42.338 1.00 50.66 186 ASP A CA 1
ATOM 1477 C C . ASP A 1 186 ? -28.719 42.205 42.135 1.00 50.66 186 ASP A C 1
ATOM 1479 O O . ASP A 1 186 ? -28.558 43.391 42.407 1.00 50.66 186 ASP A O 1
ATOM 1483 N N . GLN A 1 187 ? -29.925 41.708 41.832 1.00 40.94 187 GLN A N 1
ATOM 1484 C CA . GLN A 1 187 ? -31.187 42.351 42.237 1.00 40.94 187 GLN A CA 1
ATOM 1485 C C . GLN A 1 187 ? -32.259 41.297 42.592 1.00 40.94 187 GLN A C 1
ATOM 1487 O O . GLN A 1 187 ? -32.949 40.740 41.740 1.00 40.94 187 GLN A O 1
ATOM 1492 N N . GLN A 1 188 ? -32.431 41.042 43.891 1.00 46.66 188 GLN A N 1
ATOM 1493 C CA . GLN A 1 188 ? -33.753 40.823 44.510 1.00 46.66 188 GLN A CA 1
ATOM 1494 C C . GLN A 1 188 ? -34.364 42.208 44.846 1.00 46.66 188 GLN A C 1
ATOM 1496 O O . GLN A 1 188 ? -33.590 43.166 44.876 1.00 46.66 188 GLN A O 1
ATOM 1501 N N . PRO A 1 189 ? -35.658 42.379 45.231 1.00 56.62 189 PRO A N 1
ATOM 1502 C CA . PRO A 1 189 ? -36.777 41.425 45.387 1.00 56.62 189 PRO A CA 1
ATOM 1503 C C . PRO A 1 189 ? -38.140 41.935 44.830 1.00 56.62 189 PRO A C 1
ATOM 1505 O O . PRO A 1 189 ? -38.341 43.133 44.669 1.00 56.62 189 PRO A O 1
ATOM 1508 N N . CYS A 1 190 ? -39.158 41.070 44.701 1.00 31.66 190 CYS A N 1
ATOM 1509 C CA . CYS A 1 190 ? -40.533 41.427 45.113 1.00 31.66 190 CYS A CA 1
ATOM 1510 C C . CYS A 1 190 ? -41.457 40.207 45.291 1.00 31.66 190 CYS A C 1
ATOM 1512 O O . CYS A 1 190 ? -41.497 39.284 44.484 1.00 31.66 190 CYS A O 1
ATOM 1514 N N . SER A 1 191 ? -42.200 40.257 46.396 1.00 46.88 191 SER A N 1
ATOM 1515 C CA . SER A 1 191 ? -43.277 39.368 46.826 1.00 46.88 191 SER A CA 1
ATOM 1516 C C . SER A 1 191 ? -44.521 39.538 45.951 1.00 46.88 191 SER A C 1
ATOM 1518 O O . SER A 1 191 ? -44.912 40.674 45.707 1.00 46.88 191 SER A O 1
ATOM 1520 N N . THR A 1 192 ? -45.176 38.443 45.557 1.00 45.97 192 THR A N 1
ATOM 1521 C CA . THR A 1 192 ? -46.627 38.408 45.286 1.00 45.97 192 THR A CA 1
ATOM 1522 C C . THR A 1 192 ? -47.188 37.010 45.568 1.00 45.97 192 THR A C 1
ATOM 1524 O O . THR A 1 192 ? -46.850 36.030 44.913 1.00 45.97 192 THR A O 1
ATOM 1527 N N . ASP A 1 193 ? -47.983 36.970 46.632 1.00 39.59 193 ASP A N 1
ATOM 1528 C CA . ASP A 1 193 ? -49.199 36.204 46.903 1.00 39.59 193 ASP A CA 1
ATOM 1529 C C . ASP A 1 193 ? -49.378 34.771 46.370 1.00 39.59 193 ASP A C 1
ATOM 1531 O O . ASP A 1 193 ? -49.629 34.484 45.200 1.00 39.59 193 ASP A O 1
ATOM 1535 N N . GLU A 1 194 ? -49.359 33.889 47.367 1.00 51.72 194 GLU A N 1
ATOM 1536 C CA . GLU A 1 194 ? -50.139 32.672 47.568 1.00 51.72 194 GLU A CA 1
ATOM 1537 C C . GLU A 1 194 ? -51.381 32.516 46.660 1.00 51.72 194 GLU A C 1
ATOM 1539 O O . GLU A 1 194 ? -52.460 33.045 46.920 1.00 51.72 194 GLU A O 1
ATOM 1544 N N . ALA A 1 195 ? -51.253 31.674 45.632 1.00 45.00 195 ALA A N 1
ATOM 1545 C CA . ALA A 1 195 ? -52.383 31.014 44.989 1.00 45.00 195 ALA A CA 1
ATOM 1546 C C . ALA A 1 195 ? -52.236 29.499 45.172 1.00 45.00 195 ALA A C 1
ATOM 1548 O O . ALA A 1 195 ? -51.464 28.826 44.486 1.00 45.00 195 ALA A O 1
ATOM 1549 N N . SER A 1 196 ? -52.982 28.978 46.146 1.00 54.84 196 SER A N 1
ATOM 1550 C CA . SER A 1 196 ? -53.163 27.555 46.415 1.00 54.84 196 SER A CA 1
ATOM 1551 C C . SER A 1 196 ? -53.859 26.880 45.229 1.00 54.84 196 SER A C 1
ATOM 1553 O O . SER A 1 196 ? -55.076 26.964 45.067 1.00 54.84 196 SER A O 1
ATOM 1555 N N . TYR A 1 197 ? -53.072 26.207 44.390 1.00 52.03 197 TYR A N 1
ATOM 1556 C CA . TYR A 1 197 ? -53.561 25.185 43.470 1.00 52.03 197 TYR A CA 1
ATOM 1557 C C . TYR A 1 197 ? -53.222 23.810 44.055 1.00 52.03 197 TYR A C 1
ATOM 1559 O O . TYR A 1 197 ? -52.085 23.602 44.492 1.00 52.03 197 TYR A O 1
ATOM 1567 N N . PRO A 1 198 ? -54.160 22.845 44.067 1.00 45.78 198 PRO A N 1
ATOM 1568 C CA . PRO A 1 198 ? -53.850 21.492 44.497 1.00 45.78 198 PRO A CA 1
ATOM 1569 C C . PRO A 1 198 ? -52.779 20.931 43.565 1.00 45.78 198 PRO A C 1
ATOM 1571 O O . PRO A 1 198 ? -52.948 20.922 42.345 1.00 45.78 198 PRO A O 1
ATOM 1574 N N . ALA A 1 199 ? -51.665 20.502 44.157 1.00 49.91 199 ALA A N 1
ATOM 1575 C CA . ALA A 1 199 ? -50.538 19.895 43.473 1.00 49.91 199 ALA A CA 1
ATOM 1576 C C . ALA A 1 199 ? -51.017 18.704 42.630 1.00 49.91 199 ALA A C 1
ATOM 1578 O O . ALA A 1 199 ? -51.155 17.580 43.113 1.00 49.91 199 ALA A O 1
ATOM 1579 N N . SER A 1 200 ? -51.284 18.968 41.350 1.00 51.72 200 SER A N 1
ATOM 1580 C CA . SER A 1 200 ? -51.416 17.946 40.325 1.00 51.72 200 SER A CA 1
ATOM 1581 C C . SER A 1 200 ? -50.082 17.222 40.294 1.00 51.72 200 SER A C 1
ATOM 1583 O O . SER A 1 200 ? -49.073 17.810 39.912 1.00 51.72 200 SER A O 1
ATOM 1585 N N . GLY A 1 201 ? -50.077 15.982 40.784 1.00 47.69 201 GLY A N 1
ATOM 1586 C CA . GLY A 1 201 ? -48.888 15.160 40.940 1.00 47.69 201 GLY A CA 1
ATOM 1587 C C . GLY A 1 201 ? -48.072 15.121 39.656 1.00 47.69 201 GLY A C 1
ATOM 1588 O O . GLY A 1 201 ? -48.366 14.354 38.740 1.00 47.69 201 GLY A O 1
ATOM 1589 N N . CYS A 1 202 ? -47.023 15.938 39.610 1.00 46.94 202 CYS A N 1
ATOM 1590 C CA . CYS A 1 202 ? -45.942 15.814 38.654 1.00 46.94 202 CYS A CA 1
ATOM 1591 C C . CYS A 1 202 ? -45.181 14.539 39.016 1.00 46.94 202 CYS A C 1
ATOM 1593 O O . CYS A 1 202 ? -44.159 14.575 39.698 1.00 46.94 202 CYS A O 1
ATOM 1595 N N . PHE A 1 203 ? -45.711 13.392 38.589 1.00 51.16 203 PHE A N 1
ATOM 1596 C CA . PHE A 1 203 ? -44.930 12.172 38.469 1.00 51.16 203 PHE A CA 1
ATOM 1597 C C . PHE A 1 203 ? -43.818 12.473 37.463 1.00 51.16 203 PHE A C 1
ATOM 1599 O O . PHE A 1 203 ? -44.020 12.426 36.249 1.00 51.16 203 PHE A O 1
ATOM 1606 N N . GLY A 1 204 ? -42.652 12.867 37.978 1.00 56.31 204 GLY A N 1
ATOM 1607 C CA . GLY A 1 204 ? -41.434 12.949 37.187 1.00 56.31 204 GLY A CA 1
ATOM 1608 C C . GLY A 1 204 ? -41.186 11.608 36.486 1.00 56.31 204 GLY A C 1
ATOM 1609 O O . GLY A 1 204 ? -41.657 10.574 36.969 1.00 56.31 204 GLY A O 1
ATOM 1610 N N . PRO A 1 205 ? -40.476 11.596 35.345 1.00 54.50 205 PRO A N 1
ATOM 1611 C CA . PRO A 1 205 ? -40.140 10.354 34.666 1.00 54.50 205 PRO A CA 1
ATOM 1612 C C . PRO A 1 205 ? -39.502 9.391 35.666 1.00 54.50 205 PRO A C 1
ATOM 1614 O O . PRO A 1 205 ? -38.490 9.731 36.279 1.00 54.50 205 PRO A O 1
ATOM 1617 N N . ASP A 1 206 ? -40.110 8.217 35.838 1.00 61.72 206 ASP A N 1
ATOM 1618 C CA . ASP A 1 206 ? -39.612 7.170 36.725 1.00 61.72 206 ASP A CA 1
ATOM 1619 C C . ASP A 1 206 ? -38.110 6.941 36.453 1.00 61.72 206 ASP A C 1
ATOM 1621 O O . ASP A 1 206 ? -37.699 6.722 35.306 1.00 61.72 206 ASP A O 1
ATOM 1625 N N . GLU A 1 207 ? -37.275 7.026 37.496 1.00 65.25 207 GLU A N 1
ATOM 1626 C CA . GLU A 1 207 ? -35.813 6.852 37.436 1.00 65.25 207 GLU A CA 1
ATOM 1627 C C . GLU A 1 207 ? -35.448 5.520 36.740 1.00 65.25 207 GLU A C 1
ATOM 1629 O O . GLU A 1 207 ? -34.434 5.403 36.038 1.00 65.25 207 GLU A O 1
ATOM 1634 N N . SER A 1 208 ? -36.336 4.524 36.840 1.00 68.38 208 SER A N 1
ATOM 1635 C CA . SER A 1 208 ? -36.229 3.236 36.152 1.00 68.38 208 SER A CA 1
ATOM 1636 C C . SER A 1 208 ? -36.327 3.347 34.617 1.00 68.38 208 SER A C 1
ATOM 1638 O O . SER A 1 208 ? -35.635 2.629 33.888 1.00 68.38 208 SER A O 1
ATOM 1640 N N . TYR A 1 209 ? -37.141 4.266 34.093 1.00 65.44 209 TYR A N 1
ATOM 1641 C CA . TYR A 1 209 ? -37.322 4.487 32.657 1.00 65.44 209 TYR A CA 1
ATOM 1642 C C . TYR A 1 209 ? -36.146 5.267 32.060 1.00 65.44 209 TYR A C 1
ATOM 1644 O O . TYR A 1 209 ? -35.605 4.892 31.014 1.00 65.44 209 TYR A O 1
ATOM 1652 N N . VAL A 1 210 ? -35.686 6.304 32.767 1.00 69.25 210 VAL A N 1
ATOM 1653 C CA . VAL A 1 210 ? -34.535 7.127 32.359 1.00 69.25 210 VAL A CA 1
ATOM 1654 C C . VAL A 1 210 ? -33.265 6.275 32.254 1.00 69.25 210 VAL A C 1
ATOM 1656 O O . VAL A 1 210 ? -32.524 6.367 31.270 1.00 69.25 210 VAL A O 1
ATOM 1659 N N . THR A 1 211 ? -33.045 5.368 33.210 1.00 82.06 211 THR A N 1
ATOM 1660 C CA . THR A 1 211 ? -31.888 4.460 33.199 1.00 82.06 211 THR A CA 1
ATOM 1661 C C . THR A 1 211 ? -31.955 3.413 32.081 1.00 82.06 211 THR A C 1
ATOM 1663 O O . THR A 1 211 ? -30.933 3.123 31.450 1.00 82.06 211 THR A O 1
ATOM 1666 N N . LYS A 1 212 ? -33.140 2.876 31.758 1.00 85.50 212 LYS A N 1
ATOM 1667 C CA . LYS A 1 212 ? -33.331 1.943 30.629 1.00 85.50 212 LYS A CA 1
ATOM 1668 C C . LYS A 1 212 ? -33.018 2.597 29.279 1.00 85.50 212 LYS A C 1
ATOM 1670 O O . LYS A 1 212 ? -32.321 1.991 28.455 1.00 85.50 212 LYS A O 1
ATOM 1675 N N . GLU A 1 213 ? -33.465 3.833 29.062 1.00 88.56 213 GLU A N 1
ATOM 1676 C CA . GLU A 1 213 ? -33.149 4.590 27.844 1.00 88.56 213 GLU A CA 1
ATOM 1677 C C . GLU A 1 213 ? -31.661 4.978 27.762 1.00 88.56 213 GLU A C 1
ATOM 1679 O O . GLU A 1 213 ? -31.046 4.856 26.698 1.00 88.56 213 GLU A O 1
ATOM 1684 N N . GLU A 1 214 ? -31.016 5.345 28.875 1.00 90.31 214 GLU A N 1
ATOM 1685 C CA . GLU A 1 214 ? -29.565 5.593 28.891 1.00 90.31 214 GLU A CA 1
ATOM 1686 C C . GLU A 1 214 ? -28.765 4.332 28.521 1.00 90.31 214 GLU A C 1
ATOM 1688 O O . GLU A 1 214 ? -27.867 4.377 27.672 1.00 90.31 214 GLU A O 1
ATOM 1693 N N . ILE A 1 215 ? -29.128 3.175 29.085 1.00 89.75 215 ILE A N 1
ATOM 1694 C CA . ILE A 1 215 ? -28.515 1.881 28.752 1.00 89.75 215 ILE A CA 1
ATOM 1695 C C . ILE A 1 215 ? -28.653 1.584 27.255 1.00 89.75 215 ILE A C 1
ATOM 1697 O O . ILE A 1 215 ? -27.696 1.127 26.621 1.00 89.75 215 ILE A O 1
ATOM 1701 N N . LYS A 1 216 ? -29.828 1.836 26.673 1.00 91.75 216 LYS A N 1
ATOM 1702 C CA . LYS A 1 216 ? -30.098 1.624 25.245 1.00 91.75 216 LYS A CA 1
ATOM 1703 C C . LYS A 1 216 ? -29.228 2.528 24.371 1.00 91.75 216 LYS A C 1
ATOM 1705 O O . LYS A 1 216 ? -28.565 2.018 23.464 1.00 91.75 216 LYS A O 1
ATOM 1710 N N . LYS A 1 217 ? -29.144 3.825 24.684 1.00 93.69 217 LYS A N 1
ATOM 1711 C CA . LYS A 1 217 ? -28.269 4.784 23.984 1.00 93.69 217 LYS A CA 1
ATOM 1712 C C . LYS A 1 217 ? -26.799 4.365 24.056 1.00 93.69 217 LYS A C 1
ATOM 1714 O O . LYS A 1 217 ? -26.115 4.331 23.032 1.00 93.69 217 LYS A O 1
ATOM 1719 N N . LEU A 1 218 ? -26.318 3.969 25.236 1.00 92.00 218 LEU A N 1
ATOM 1720 C CA . LEU A 1 218 ? -24.937 3.513 25.423 1.00 92.00 218 LEU A CA 1
ATOM 1721 C C . LEU A 1 218 ? -24.634 2.229 24.642 1.00 92.00 218 LEU A C 1
ATOM 1723 O O . LEU A 1 218 ? -23.578 2.131 24.016 1.00 92.00 218 LEU A O 1
ATOM 1727 N N . LYS A 1 219 ? -25.560 1.262 24.618 1.00 92.81 219 LYS A N 1
ATOM 1728 C CA . LYS A 1 219 ? -25.426 0.043 23.803 1.00 92.81 219 LYS A CA 1
ATOM 1729 C C . LYS A 1 219 ? -25.345 0.361 22.310 1.00 92.81 219 LYS A C 1
ATOM 1731 O O . LYS A 1 219 ? -24.495 -0.200 21.621 1.00 92.81 219 LYS A O 1
ATOM 1736 N N . GLN A 1 220 ? -26.194 1.262 21.812 1.00 95.19 220 GLN A N 1
ATOM 1737 C CA . GLN A 1 220 ? -26.172 1.691 20.409 1.00 95.19 220 GLN A CA 1
ATOM 1738 C C . GLN A 1 220 ? -24.855 2.388 20.049 1.00 95.19 220 GLN A C 1
ATOM 1740 O O . GLN A 1 220 ? -24.248 2.069 19.025 1.00 95.19 220 GLN A O 1
ATOM 1745 N N . ALA A 1 221 ? -24.381 3.298 20.904 1.00 93.00 221 ALA A N 1
ATOM 1746 C CA . ALA A 1 221 ? -23.107 3.982 20.708 1.00 93.00 221 ALA A CA 1
ATOM 1747 C C . ALA A 1 221 ? -21.928 2.994 20.705 1.00 93.00 221 ALA A C 1
ATOM 1749 O O . ALA A 1 221 ? -21.084 3.036 19.814 1.00 93.00 221 ALA A O 1
ATOM 1750 N N . LEU A 1 222 ? -21.911 2.040 21.638 1.00 93.56 222 LEU A N 1
ATOM 1751 C CA . LEU A 1 222 ? -20.887 0.999 21.704 1.00 93.56 222 LEU A CA 1
ATOM 1752 C C . LEU A 1 222 ? -20.915 0.070 20.478 1.00 93.56 222 LEU A C 1
ATOM 1754 O O . LEU A 1 222 ? -19.863 -0.289 19.951 1.00 93.56 222 LEU A O 1
ATOM 1758 N N . ALA A 1 223 ? -22.099 -0.287 19.975 1.00 93.75 223 ALA A N 1
ATOM 1759 C CA . ALA A 1 223 ? -22.232 -1.060 18.741 1.00 93.75 223 ALA A CA 1
ATOM 1760 C C . ALA A 1 223 ? -21.693 -0.298 17.517 1.00 93.75 223 ALA A C 1
ATOM 1762 O O . ALA A 1 223 ? -21.045 -0.901 16.655 1.00 93.75 223 ALA A O 1
ATOM 1763 N N . ARG A 1 224 ? -21.919 1.023 17.456 1.00 93.81 224 ARG A N 1
ATOM 1764 C CA . ARG A 1 224 ? -21.376 1.902 16.411 1.00 93.81 224 ARG A CA 1
ATOM 1765 C C . ARG A 1 224 ? -19.849 1.950 16.462 1.00 93.81 224 ARG A C 1
ATOM 1767 O O . ARG A 1 224 ? -19.218 1.621 15.462 1.00 93.81 224 ARG A O 1
ATOM 1774 N N . GLU A 1 225 ? -19.269 2.240 17.625 1.00 92.06 225 GLU A N 1
ATOM 1775 C CA . GLU A 1 225 ? -17.809 2.297 17.813 1.00 92.06 225 GLU A CA 1
ATOM 1776 C C . GLU A 1 225 ? -17.150 0.952 17.463 1.00 92.06 225 GLU A C 1
ATOM 1778 O O . GLU A 1 225 ? -16.176 0.906 16.713 1.00 92.06 225 GLU A O 1
ATOM 1783 N N . ARG A 1 226 ? -17.737 -0.177 17.889 1.00 92.81 226 ARG A N 1
ATOM 1784 C CA . ARG A 1 226 ? -17.263 -1.520 17.507 1.00 92.81 226 ARG A CA 1
ATOM 1785 C C . ARG A 1 226 ? -17.366 -1.790 16.009 1.00 92.81 226 ARG A C 1
ATOM 1787 O O . ARG A 1 226 ? -16.544 -2.517 15.451 1.00 92.81 226 ARG A O 1
ATOM 1794 N N . ARG A 1 227 ? -18.394 -1.275 15.329 1.00 93.56 227 ARG A N 1
ATOM 1795 C CA . ARG A 1 227 ? -18.522 -1.405 13.869 1.00 93.56 227 ARG A CA 1
ATOM 1796 C C . ARG A 1 227 ? -17.434 -0.602 13.163 1.00 93.56 227 ARG A C 1
ATOM 1798 O O . ARG A 1 227 ? -16.779 -1.152 12.284 1.00 93.56 227 ARG A O 1
ATOM 1805 N N . GLU A 1 228 ? -17.232 0.649 13.556 1.00 92.06 228 GLU A N 1
ATOM 1806 C CA . GLU A 1 228 ? -16.214 1.535 12.982 1.00 92.06 228 GLU A CA 1
ATOM 1807 C C . GLU A 1 228 ? -14.803 0.990 13.203 1.00 92.06 228 GLU A C 1
ATOM 1809 O O . GLU A 1 228 ? -14.037 0.864 12.247 1.00 92.06 228 GLU A O 1
ATOM 1814 N N . LYS A 1 229 ? -14.498 0.547 14.427 1.00 92.25 229 LYS A N 1
ATOM 1815 C CA . LYS A 1 229 ? -13.245 -0.134 14.757 1.00 92.25 229 LYS A CA 1
ATOM 1816 C C . LYS A 1 229 ? -13.010 -1.360 13.876 1.00 92.25 229 LYS A C 1
ATOM 1818 O O . LYS A 1 229 ? -11.974 -1.436 13.226 1.00 92.25 229 LYS A O 1
ATOM 1823 N N . ARG A 1 230 ? -13.989 -2.268 13.757 1.00 93.38 230 ARG A N 1
ATOM 1824 C CA . ARG A 1 230 ? -13.873 -3.446 12.872 1.00 93.38 230 ARG A CA 1
ATOM 1825 C C . ARG A 1 230 ? -13.627 -3.062 11.413 1.00 93.38 230 ARG A C 1
ATOM 1827 O O . ARG A 1 230 ? -12.920 -3.770 10.701 1.00 93.38 230 ARG A O 1
ATOM 1834 N N . VAL A 1 231 ? -14.224 -1.970 10.934 1.00 92.00 231 VAL A N 1
ATOM 1835 C CA . VAL A 1 231 ? -13.979 -1.469 9.573 1.00 92.00 231 VAL A CA 1
ATOM 1836 C C . VAL A 1 231 ? -12.545 -0.957 9.435 1.00 92.00 231 VAL A C 1
ATOM 1838 O O . VAL A 1 231 ? -11.892 -1.275 8.442 1.00 92.00 231 VAL A O 1
ATOM 1841 N N . LEU A 1 232 ? -12.042 -0.205 10.414 1.00 88.81 232 LEU A N 1
ATOM 1842 C CA . LEU A 1 232 ? -10.662 0.286 10.429 1.00 88.81 232 LEU A CA 1
ATOM 1843 C C . LEU A 1 232 ? -9.647 -0.859 10.502 1.00 88.81 232 LEU A C 1
ATOM 1845 O O . LEU A 1 232 ? -8.719 -0.881 9.698 1.00 88.81 232 LEU A O 1
ATOM 1849 N N . GLU A 1 233 ? -9.860 -1.843 11.376 1.00 91.94 233 GLU A N 1
ATOM 1850 C CA . GLU A 1 233 ? -9.023 -3.047 11.481 1.00 91.94 233 GLU A CA 1
ATOM 1851 C C . GLU A 1 233 ? -8.966 -3.804 10.155 1.00 91.94 233 GLU A C 1
ATOM 1853 O O . GLU A 1 233 ? -7.885 -4.150 9.684 1.00 91.94 233 GLU A O 1
ATOM 1858 N N . LYS A 1 234 ? -10.119 -4.002 9.501 1.00 90.69 234 LYS A N 1
ATOM 1859 C CA . LYS A 1 234 ? -10.177 -4.639 8.179 1.00 90.69 234 LYS A CA 1
ATOM 1860 C C . LYS A 1 234 ? -9.425 -3.835 7.123 1.00 90.69 234 LYS A C 1
ATOM 1862 O O . LYS A 1 234 ? -8.667 -4.422 6.359 1.00 90.69 234 LYS A O 1
ATOM 1867 N N . LYS A 1 235 ? -9.607 -2.511 7.071 1.00 88.25 235 LYS A N 1
ATOM 1868 C CA . LYS A 1 235 ? -8.892 -1.642 6.119 1.00 88.25 235 LYS A CA 1
ATOM 1869 C C . LYS A 1 235 ? -7.379 -1.721 6.323 1.00 88.25 235 LYS A C 1
ATOM 1871 O O . LYS A 1 235 ? -6.648 -1.896 5.356 1.00 88.25 235 LYS A O 1
ATOM 1876 N N . LEU A 1 236 ? -6.931 -1.650 7.572 1.00 88.88 236 LEU A N 1
ATOM 1877 C CA . LEU A 1 236 ? -5.520 -1.708 7.940 1.00 88.88 236 LEU A CA 1
ATOM 1878 C C . LEU A 1 236 ? -4.921 -3.096 7.667 1.00 88.88 236 LEU A C 1
ATOM 1880 O O . LEU A 1 236 ? -3.805 -3.195 7.168 1.00 88.88 236 LEU A O 1
ATOM 1884 N N . SER A 1 237 ? -5.675 -4.170 7.910 1.00 89.88 237 SER A N 1
ATOM 1885 C CA . SER A 1 237 ? -5.280 -5.538 7.554 1.00 89.88 237 SER A CA 1
ATOM 1886 C C . SER A 1 237 ? -5.130 -5.721 6.040 1.00 89.88 237 SER A C 1
ATOM 1888 O O . SER A 1 237 ? -4.094 -6.210 5.596 1.00 89.88 237 SER A O 1
ATOM 1890 N N . VAL A 1 238 ? -6.105 -5.268 5.242 1.00 88.44 238 VAL A N 1
ATOM 1891 C CA . VAL A 1 238 ? -6.037 -5.317 3.768 1.00 88.44 238 VAL A CA 1
ATOM 1892 C C . VAL A 1 238 ? -4.851 -4.511 3.250 1.00 88.44 238 VAL A C 1
ATOM 1894 O O . VAL A 1 238 ? -4.109 -4.989 2.399 1.00 88.44 238 VAL A O 1
ATOM 1897 N N . GLN A 1 239 ? -4.640 -3.310 3.787 1.00 86.50 239 GLN A N 1
ATOM 1898 C CA . GLN A 1 239 ? -3.531 -2.450 3.395 1.00 86.50 239 GLN A CA 1
ATOM 1899 C C . GLN A 1 239 ? -2.171 -3.080 3.744 1.00 86.50 239 GLN A C 1
ATOM 1901 O O . GLN A 1 239 ? -1.276 -3.112 2.903 1.00 86.50 239 GLN A O 1
ATOM 1906 N N . LYS A 1 240 ? -2.015 -3.637 4.953 1.00 88.00 240 LYS A N 1
ATOM 1907 C CA . LYS A 1 240 ? -0.796 -4.361 5.351 1.00 88.00 240 LYS A CA 1
ATOM 1908 C C . LYS A 1 240 ? -0.523 -5.568 4.457 1.00 88.00 240 LYS A C 1
ATOM 1910 O O . LYS A 1 240 ? 0.619 -5.758 4.053 1.00 88.00 240 LYS A O 1
ATOM 1915 N N . ALA A 1 241 ? -1.552 -6.347 4.126 1.00 88.81 241 ALA A N 1
ATOM 1916 C CA . ALA A 1 241 ? -1.418 -7.476 3.211 1.00 88.81 241 ALA A CA 1
ATOM 1917 C C . ALA A 1 241 ? -0.990 -7.015 1.808 1.00 88.81 241 ALA A C 1
ATOM 1919 O O . ALA A 1 241 ? -0.049 -7.566 1.249 1.00 88.81 241 ALA A O 1
ATOM 1920 N N . ALA A 1 242 ? -1.607 -5.953 1.280 1.00 87.12 242 ALA A N 1
ATOM 1921 C CA . ALA A 1 242 ? -1.243 -5.397 -0.021 1.00 87.12 242 ALA A CA 1
ATOM 1922 C C . ALA A 1 242 ? 0.223 -4.934 -0.068 1.00 87.12 242 ALA A C 1
ATOM 1924 O O . ALA A 1 242 ? 0.914 -5.184 -1.050 1.00 87.12 242 ALA A O 1
ATOM 1925 N N . PHE A 1 243 ? 0.729 -4.301 0.994 1.00 88.25 243 PHE A N 1
ATOM 1926 C CA . PHE A 1 243 ? 2.137 -3.899 1.048 1.00 88.25 243 PHE A CA 1
ATOM 1927 C C . PHE A 1 243 ? 3.098 -5.078 1.222 1.00 88.25 243 PHE A C 1
ATOM 1929 O O . PHE A 1 243 ? 4.183 -5.047 0.650 1.00 88.25 243 PHE A O 1
ATOM 1936 N N . ALA A 1 244 ? 2.698 -6.128 1.944 1.00 88.31 244 ALA A N 1
ATOM 1937 C CA . ALA A 1 244 ? 3.479 -7.359 2.061 1.00 88.31 244 ALA A CA 1
ATOM 1938 C C . ALA A 1 244 ? 3.573 -8.145 0.740 1.00 88.31 244 ALA A C 1
ATOM 1940 O O . ALA A 1 244 ? 4.544 -8.863 0.530 1.00 88.31 244 ALA A O 1
ATOM 1941 N N . GLU A 1 245 ? 2.600 -7.998 -0.166 1.00 88.25 245 GLU A N 1
ATOM 1942 C CA . GLU A 1 245 ? 2.693 -8.553 -1.525 1.00 88.25 245 GLU A CA 1
ATOM 1943 C C . GLU A 1 245 ? 3.659 -7.765 -2.428 1.00 88.25 245 GLU A C 1
ATOM 1945 O O . GLU A 1 245 ? 4.227 -8.332 -3.361 1.00 88.25 245 GLU A O 1
ATOM 1950 N N . LEU A 1 246 ? 3.834 -6.462 -2.178 1.00 87.00 246 LEU A N 1
ATOM 1951 C CA . LEU A 1 246 ? 4.664 -5.569 -2.996 1.00 87.00 246 LEU A CA 1
ATOM 1952 C C . LEU A 1 246 ? 6.135 -5.570 -2.589 1.00 87.00 246 LEU A C 1
ATOM 1954 O O . LEU A 1 246 ? 7.019 -5.481 -3.440 1.00 87.00 246 LEU A O 1
ATOM 1958 N N . PHE A 1 247 ? 6.384 -5.613 -1.285 1.00 89.12 247 PHE A N 1
ATOM 1959 C CA . PHE A 1 247 ? 7.690 -5.369 -0.698 1.00 89.12 247 PHE A CA 1
ATOM 1960 C C . PHE A 1 247 ? 8.101 -6.527 0.198 1.00 89.12 247 PHE A C 1
ATOM 1962 O O . PHE A 1 247 ? 7.287 -7.113 0.911 1.00 89.12 247 PHE A O 1
ATOM 1969 N N . THR A 1 248 ? 9.393 -6.835 0.198 1.00 89.12 248 THR A N 1
ATOM 1970 C CA . THR A 1 248 ? 9.972 -7.763 1.169 1.00 89.12 248 THR A CA 1
ATOM 1971 C C . THR A 1 248 ? 9.984 -7.141 2.569 1.00 89.12 248 THR A C 1
ATOM 1973 O O . THR A 1 248 ? 9.815 -5.933 2.758 1.00 89.12 248 THR A O 1
ATOM 1976 N N . LYS A 1 249 ? 10.208 -7.972 3.591 1.00 87.88 249 LYS A N 1
ATOM 1977 C CA . LYS A 1 249 ? 10.200 -7.535 4.995 1.00 87.88 249 LYS A CA 1
ATOM 1978 C C . LYS A 1 249 ? 11.205 -6.406 5.273 1.00 87.88 249 LYS A C 1
ATOM 1980 O O . LYS A 1 249 ? 10.859 -5.447 5.954 1.00 87.88 249 LYS A O 1
ATOM 1985 N N . ASP A 1 250 ? 12.410 -6.499 4.716 1.00 87.75 250 ASP A N 1
ATOM 1986 C CA . ASP A 1 250 ? 13.466 -5.487 4.840 1.00 87.75 250 ASP A CA 1
ATOM 1987 C C . ASP A 1 250 ? 13.129 -4.187 4.095 1.00 87.75 250 ASP A C 1
ATOM 1989 O O . ASP A 1 250 ? 13.429 -3.094 4.576 1.00 87.75 250 ASP A O 1
ATOM 1993 N N . GLN A 1 251 ? 12.427 -4.276 2.961 1.00 89.06 251 GLN A N 1
ATOM 1994 C CA . GLN A 1 251 ? 11.902 -3.098 2.272 1.00 89.06 251 GLN A CA 1
ATOM 1995 C C . GLN A 1 251 ? 10.826 -2.393 3.109 1.00 89.06 251 GLN A C 1
ATOM 1997 O O . GLN A 1 251 ? 10.856 -1.173 3.232 1.00 89.06 251 GLN A O 1
ATOM 2002 N N . LEU A 1 252 ? 9.913 -3.137 3.742 1.00 88.00 252 LEU A N 1
ATOM 2003 C CA . LEU A 1 252 ? 8.897 -2.563 4.635 1.00 88.00 252 LEU A CA 1
ATOM 2004 C C . LEU A 1 252 ? 9.505 -1.925 5.889 1.00 88.00 252 LEU A C 1
ATOM 2006 O O . LEU A 1 252 ? 9.030 -0.879 6.333 1.00 88.00 252 LEU A O 1
ATOM 2010 N N . GLU A 1 253 ? 10.560 -2.520 6.448 1.00 85.69 253 GLU A N 1
ATOM 2011 C CA . GLU A 1 253 ? 11.318 -1.944 7.564 1.00 85.69 253 GLU A CA 1
ATOM 2012 C C . GLU A 1 253 ? 11.963 -0.613 7.158 1.00 85.69 253 GLU A C 1
ATOM 2014 O O . GLU A 1 253 ? 11.840 0.382 7.875 1.00 85.69 253 GLU A O 1
ATOM 2019 N N . ARG A 1 254 ? 12.552 -0.553 5.955 1.00 84.81 254 ARG A N 1
ATOM 2020 C CA . ARG A 1 254 ? 13.127 0.681 5.407 1.00 84.81 254 ARG A CA 1
ATOM 2021 C C . ARG A 1 254 ? 12.099 1.810 5.300 1.00 84.81 254 ARG A C 1
ATOM 2023 O O . ARG A 1 254 ? 12.427 2.940 5.650 1.00 84.81 254 ARG A O 1
ATOM 2030 N N . ILE A 1 255 ? 10.886 1.506 4.835 1.00 84.56 255 ILE A N 1
ATOM 2031 C CA . ILE A 1 255 ? 9.786 2.482 4.729 1.00 84.56 255 ILE A CA 1
ATOM 2032 C C . ILE A 1 255 ? 9.309 2.911 6.123 1.00 84.56 255 ILE A C 1
ATOM 2034 O O . ILE A 1 255 ? 9.052 4.086 6.363 1.00 84.56 255 ILE A O 1
ATOM 2038 N N . SER A 1 256 ? 9.207 1.964 7.060 1.00 78.69 256 SER A N 1
ATOM 2039 C CA . SER A 1 256 ? 8.618 2.207 8.384 1.00 78.69 256 SER A CA 1
ATOM 2040 C C . SER A 1 256 ? 9.525 3.011 9.317 1.00 78.69 256 SER A C 1
ATOM 2042 O O . SER A 1 256 ? 9.024 3.753 10.158 1.00 78.69 256 SER A O 1
ATOM 2044 N N . CYS A 1 257 ? 10.848 2.858 9.214 1.00 69.31 257 CYS A N 1
ATOM 2045 C CA . CYS A 1 257 ? 11.772 3.434 10.192 1.00 69.31 257 CYS A CA 1
ATOM 2046 C C . CYS A 1 257 ? 12.208 4.874 9.894 1.00 69.31 257 CYS A C 1
ATOM 2048 O O . CYS A 1 257 ? 12.875 5.448 10.750 1.00 69.31 257 CYS A O 1
ATOM 2050 N N . ASN A 1 258 ? 11.893 5.432 8.714 1.00 61.47 258 ASN A N 1
ATOM 2051 C CA . ASN A 1 258 ? 12.327 6.754 8.213 1.00 61.47 258 ASN A CA 1
ATOM 2052 C C . ASN A 1 258 ? 13.768 7.165 8.613 1.00 61.47 258 ASN A C 1
ATOM 2054 O O . ASN A 1 258 ? 14.092 8.335 8.799 1.00 61.47 258 ASN A O 1
ATOM 2058 N N . SER A 1 259 ? 14.644 6.180 8.813 1.00 63.25 259 SER A N 1
ATOM 2059 C CA . SER A 1 259 ? 15.966 6.354 9.403 1.00 63.25 259 SER A CA 1
ATOM 2060 C C . SER A 1 259 ? 16.992 6.113 8.320 1.00 63.25 259 SER A C 1
ATOM 2062 O O . SER A 1 259 ? 16.892 5.145 7.573 1.00 63.25 259 SER A O 1
ATOM 2064 N N . SER A 1 260 ? 18.015 6.956 8.232 1.00 55.44 260 SER A N 1
ATOM 2065 C CA . SER A 1 260 ? 19.143 6.796 7.308 1.00 55.44 260 SER A CA 1
ATOM 2066 C C . SER A 1 260 ? 20.018 5.573 7.612 1.00 55.44 260 SER A C 1
ATOM 2068 O O . SER A 1 260 ? 20.869 5.230 6.792 1.00 55.44 260 SER A O 1
ATOM 2070 N N . ARG A 1 261 ? 19.795 4.876 8.741 1.00 58.25 261 ARG A N 1
ATOM 2071 C CA . ARG A 1 261 ? 20.519 3.645 9.077 1.00 58.25 261 ARG A CA 1
ATOM 2072 C C . ARG A 1 261 ? 20.305 2.603 7.979 1.00 58.25 261 ARG A C 1
ATOM 2074 O O . ARG A 1 261 ? 19.176 2.312 7.578 1.00 58.25 261 ARG A O 1
ATOM 2081 N N . SER A 1 262 ? 21.408 2.080 7.456 1.00 64.12 262 SER A N 1
ATOM 2082 C CA . SER A 1 262 ? 21.405 1.114 6.365 1.00 64.12 262 SER A CA 1
ATOM 2083 C C . SER A 1 262 ? 20.769 -0.193 6.836 1.00 64.12 262 SER A C 1
ATOM 2085 O O . SER A 1 262 ? 21.342 -0.937 7.630 1.00 64.12 262 SER A O 1
ATOM 2087 N N . VAL A 1 263 ? 19.557 -0.468 6.352 1.00 73.69 263 VAL A N 1
ATOM 2088 C CA . VAL A 1 263 ? 18.926 -1.781 6.516 1.00 73.69 263 VAL A CA 1
ATOM 2089 C C . VAL A 1 263 ? 19.777 -2.786 5.747 1.00 73.69 263 VAL A C 1
ATOM 2091 O O . VAL A 1 263 ? 20.167 -2.539 4.602 1.00 73.69 263 VAL A O 1
ATOM 2094 N N . LYS A 1 264 ? 20.103 -3.914 6.382 1.00 82.69 264 LYS A N 1
ATOM 2095 C CA . LYS A 1 264 ? 20.763 -5.020 5.687 1.00 82.69 264 LYS A CA 1
ATOM 2096 C C . LYS A 1 264 ? 19.749 -5.648 4.738 1.00 82.69 264 LYS A C 1
ATOM 2098 O O . LYS A 1 264 ? 18.767 -6.236 5.179 1.00 82.69 264 LYS A O 1
ATOM 2103 N N . TRP A 1 265 ? 19.995 -5.502 3.443 1.00 86.81 265 TRP A N 1
ATOM 2104 C CA . TRP A 1 265 ? 19.124 -6.049 2.412 1.00 86.81 265 TRP A CA 1
ATOM 2105 C C . TRP A 1 265 ? 19.176 -7.573 2.404 1.00 86.81 265 TRP A C 1
ATOM 2107 O O . TRP A 1 265 ? 20.251 -8.174 2.460 1.00 86.81 265 TRP A O 1
ATOM 2117 N N . THR A 1 266 ? 18.010 -8.202 2.305 1.00 89.62 266 THR A N 1
ATOM 2118 C CA . THR A 1 266 ? 17.916 -9.653 2.153 1.00 89.62 266 THR A CA 1
ATOM 2119 C C . THR A 1 266 ? 18.401 -10.081 0.768 1.00 89.62 266 THR A C 1
ATOM 2121 O O . THR A 1 266 ? 18.372 -9.310 -0.197 1.00 89.62 266 THR A O 1
ATOM 2124 N N . ALA A 1 267 ? 18.824 -11.342 0.635 1.00 88.06 267 ALA A N 1
ATOM 2125 C CA . ALA A 1 267 ? 19.248 -11.891 -0.654 1.00 88.06 267 ALA A CA 1
ATOM 2126 C C . ALA A 1 267 ? 18.143 -11.798 -1.725 1.00 88.06 267 ALA A C 1
ATOM 2128 O O . ALA A 1 267 ? 18.447 -11.613 -2.904 1.00 88.06 267 ALA A O 1
ATOM 2129 N N . GLU A 1 268 ? 16.872 -11.877 -1.317 1.00 89.31 268 GLU A N 1
ATOM 2130 C CA . GLU A 1 268 ? 15.723 -11.695 -2.205 1.00 89.31 268 GLU A CA 1
ATOM 2131 C C . GLU A 1 268 ? 15.647 -10.260 -2.744 1.00 89.31 268 GLU A C 1
ATOM 2133 O O . GLU A 1 268 ? 15.523 -10.073 -3.957 1.00 89.31 268 GLU A O 1
ATOM 2138 N N . THR A 1 269 ? 15.791 -9.248 -1.883 1.00 91.06 269 THR A N 1
ATOM 2139 C CA . THR A 1 269 ? 15.793 -7.837 -2.299 1.00 91.06 269 THR A CA 1
ATOM 2140 C C . THR A 1 269 ? 16.962 -7.519 -3.220 1.00 91.06 269 THR A C 1
ATOM 2142 O O . THR A 1 269 ? 16.783 -6.846 -4.234 1.00 91.06 269 THR A O 1
ATOM 2145 N N . ILE A 1 270 ? 18.152 -8.052 -2.923 1.00 90.38 270 ILE A N 1
ATOM 2146 C CA . ILE A 1 270 ? 19.326 -7.910 -3.793 1.00 90.38 270 ILE A CA 1
ATOM 2147 C C . ILE A 1 270 ? 19.056 -8.536 -5.167 1.00 90.38 270 ILE A C 1
ATOM 2149 O O . ILE A 1 270 ? 19.310 -7.901 -6.188 1.00 90.38 270 ILE A O 1
ATOM 2153 N N . LYS A 1 271 ? 18.483 -9.747 -5.217 1.00 90.44 271 LYS A N 1
ATOM 2154 C CA . LYS A 1 271 ? 18.131 -10.423 -6.476 1.00 90.44 271 LYS A CA 1
ATOM 2155 C C . LYS A 1 271 ? 17.111 -9.622 -7.291 1.00 90.44 271 LYS A C 1
ATOM 2157 O O . LYS A 1 271 ? 17.316 -9.435 -8.489 1.00 90.44 271 LYS A O 1
ATOM 2162 N N . LYS A 1 272 ? 16.045 -9.118 -6.656 1.00 90.06 272 LYS A N 1
ATOM 2163 C CA . LYS A 1 272 ? 15.040 -8.255 -7.307 1.00 90.06 272 LYS A CA 1
ATOM 2164 C C . LYS A 1 272 ? 15.665 -6.961 -7.832 1.00 90.06 272 LYS A C 1
ATOM 2166 O O . LYS A 1 272 ? 15.380 -6.567 -8.959 1.00 90.06 272 LYS A O 1
ATOM 2171 N N . GLY A 1 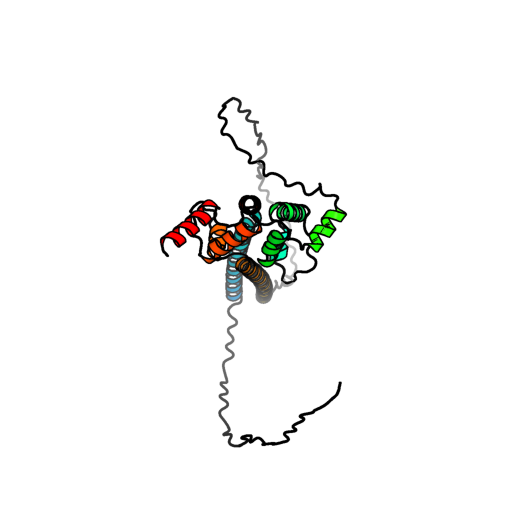273 ? 16.542 -6.336 -7.045 1.00 90.44 273 GLY A N 1
ATOM 2172 C CA . GLY A 1 273 ? 17.275 -5.134 -7.440 1.00 90.44 273 GLY A CA 1
ATOM 2173 C C . GLY A 1 273 ? 18.167 -5.369 -8.660 1.00 90.44 273 GLY A C 1
ATOM 2174 O O . GLY A 1 273 ? 18.108 -4.599 -9.612 1.00 90.44 273 GLY A O 1
ATOM 2175 N N . LEU A 1 274 ? 18.926 -6.470 -8.686 1.00 90.06 274 LEU A N 1
ATOM 2176 C CA . LEU A 1 274 ? 19.741 -6.857 -9.845 1.00 90.06 274 LEU A CA 1
ATOM 2177 C C . LEU A 1 274 ? 18.888 -7.132 -11.088 1.00 90.06 274 LEU A C 1
ATOM 2179 O O . LEU A 1 274 ? 19.246 -6.699 -12.180 1.00 90.06 274 LEU A O 1
ATOM 2183 N N . GLN A 1 275 ? 17.748 -7.810 -10.929 1.00 91.38 275 GLN A N 1
ATOM 2184 C CA . GLN A 1 275 ? 16.822 -8.062 -12.032 1.00 91.38 275 GLN A CA 1
ATOM 2185 C C . GLN A 1 275 ? 16.273 -6.751 -12.610 1.00 91.38 275 GLN A C 1
ATOM 2187 O O . GLN A 1 275 ? 16.290 -6.563 -13.824 1.00 91.38 275 GLN A O 1
ATOM 2192 N N . LEU A 1 276 ? 15.834 -5.824 -11.752 1.00 90.94 276 LEU A N 1
ATOM 2193 C CA . LEU A 1 276 ? 15.377 -4.500 -12.178 1.00 90.94 276 LEU A CA 1
ATOM 2194 C C . LEU A 1 276 ? 16.498 -3.718 -12.865 1.00 90.94 276 LEU A C 1
ATOM 2196 O O . LEU A 1 276 ? 16.273 -3.157 -13.929 1.00 90.94 276 LEU A O 1
ATOM 2200 N N . LEU A 1 277 ? 17.710 -3.724 -12.309 1.00 90.00 277 LEU A N 1
ATOM 2201 C CA . LEU A 1 277 ? 18.864 -3.049 -12.905 1.00 90.00 277 LEU A CA 1
ATOM 2202 C C . LEU A 1 277 ? 19.215 -3.622 -14.287 1.00 90.00 277 LEU A C 1
ATOM 2204 O O . LEU A 1 277 ? 19.579 -2.871 -15.188 1.00 90.00 277 LEU A O 1
ATOM 2208 N N . SER A 1 278 ? 19.077 -4.937 -14.469 1.00 89.88 278 SER A N 1
ATOM 2209 C CA . SER A 1 278 ? 19.342 -5.607 -15.743 1.00 89.88 278 SER A CA 1
ATOM 2210 C C . SER A 1 278 ? 18.306 -5.285 -16.819 1.00 89.88 278 SER A C 1
ATOM 2212 O O . SER A 1 278 ? 18.673 -5.210 -17.986 1.00 89.88 278 SER A O 1
ATOM 2214 N N . VAL A 1 279 ? 17.026 -5.146 -16.458 1.00 90.06 279 VAL A N 1
ATOM 2215 C CA . VAL A 1 279 ? 15.939 -4.926 -17.430 1.00 90.06 279 VAL A CA 1
ATOM 2216 C C . VAL A 1 279 ? 15.713 -3.435 -17.692 1.00 90.06 279 VAL A C 1
ATOM 2218 O O . VAL A 1 279 ? 15.530 -3.029 -18.835 1.00 90.06 279 VAL A O 1
ATOM 2221 N N . CYS A 1 280 ? 15.737 -2.613 -16.643 1.00 86.94 280 CYS A N 1
ATOM 2222 C CA . CYS A 1 280 ? 15.478 -1.175 -16.722 1.00 86.94 280 CYS A CA 1
ATOM 2223 C C . CYS A 1 280 ? 16.736 -0.351 -17.047 1.00 86.94 280 CYS A C 1
ATOM 2225 O O . CYS A 1 280 ? 16.630 0.842 -17.328 1.00 86.94 280 CYS A O 1
ATOM 2227 N N . GLY A 1 281 ? 17.926 -0.952 -16.956 1.00 88.19 281 GLY A N 1
ATOM 2228 C CA . GLY A 1 281 ? 19.201 -0.243 -17.047 1.00 88.19 281 GLY A CA 1
ATOM 2229 C C . GLY A 1 281 ? 19.488 0.652 -15.834 1.00 88.19 281 GLY A C 1
ATOM 2230 O O . GLY A 1 281 ? 18.683 0.779 -14.909 1.00 88.19 281 GLY A O 1
ATOM 2231 N N . ALA A 1 282 ? 20.661 1.296 -15.835 1.00 87.50 282 ALA A N 1
ATOM 2232 C CA . ALA A 1 282 ? 21.100 2.160 -14.733 1.00 87.50 282 ALA A CA 1
ATOM 2233 C C . ALA A 1 282 ? 20.189 3.384 -14.550 1.00 87.50 282 ALA A C 1
ATOM 2235 O O . ALA A 1 282 ? 19.734 3.633 -13.438 1.00 87.50 282 ALA A O 1
ATOM 2236 N N . ALA A 1 283 ? 19.842 4.075 -15.641 1.00 87.12 283 ALA A N 1
ATOM 2237 C CA . ALA A 1 283 ? 18.975 5.254 -15.596 1.00 87.12 283 ALA A CA 1
ATOM 2238 C C . ALA A 1 283 ? 17.564 4.928 -15.072 1.00 87.12 283 ALA A C 1
ATOM 2240 O O . ALA A 1 283 ? 17.004 5.677 -14.274 1.00 87.12 283 ALA A O 1
ATOM 2241 N N . GLY A 1 284 ? 16.989 3.787 -15.474 1.00 87.25 284 GLY A N 1
ATOM 2242 C CA . GLY A 1 284 ? 15.673 3.355 -14.996 1.00 87.25 284 GLY A CA 1
ATOM 2243 C C . GLY A 1 284 ? 15.696 2.962 -13.525 1.00 87.25 284 GLY A C 1
ATOM 2244 O O . GLY A 1 284 ? 14.787 3.297 -12.767 1.00 87.25 284 GLY A O 1
ATOM 2245 N N . TYR A 1 285 ? 16.773 2.309 -13.095 1.00 90.44 285 TYR A N 1
ATOM 2246 C CA . TYR A 1 285 ? 16.978 1.983 -11.691 1.00 90.44 285 TYR A CA 1
ATOM 2247 C C . TYR A 1 285 ? 17.165 3.239 -10.824 1.00 90.44 285 TYR A C 1
ATOM 2249 O O . TYR A 1 285 ? 16.582 3.339 -9.746 1.00 90.44 285 TYR A O 1
ATOM 2257 N N . GLU A 1 286 ? 17.920 4.226 -11.304 1.00 90.12 286 GLU A N 1
ATOM 2258 C CA . GLU A 1 286 ? 18.081 5.527 -10.645 1.00 90.12 286 GLU A CA 1
ATOM 2259 C C . GLU A 1 286 ? 16.762 6.297 -10.556 1.00 90.12 286 GLU A C 1
ATOM 2261 O O . GLU A 1 286 ? 16.475 6.882 -9.512 1.00 90.12 286 GLU A O 1
ATOM 2266 N N . LEU A 1 287 ? 15.919 6.242 -11.592 1.00 89.38 287 LEU A N 1
ATOM 2267 C CA . LEU A 1 287 ? 14.578 6.827 -11.549 1.00 89.38 287 LEU A CA 1
ATOM 2268 C C . LEU A 1 287 ? 13.702 6.176 -10.466 1.00 89.38 287 LEU A C 1
ATOM 2270 O O . LEU A 1 287 ? 12.972 6.869 -9.763 1.00 89.38 287 LEU A O 1
ATOM 2274 N N . LEU A 1 288 ? 13.786 4.856 -10.279 1.00 90.00 288 LEU A N 1
ATOM 2275 C CA . LEU A 1 288 ? 13.066 4.190 -9.188 1.00 90.00 288 LEU A CA 1
ATOM 2276 C C . LEU A 1 288 ? 13.574 4.656 -7.814 1.00 90.00 288 LEU A C 1
ATOM 2278 O O . LEU A 1 288 ? 12.776 4.907 -6.910 1.00 90.00 288 LEU A O 1
ATOM 2282 N N . LEU A 1 289 ? 14.890 4.821 -7.658 1.00 88.12 289 LEU A N 1
ATOM 2283 C CA . LEU A 1 289 ? 15.482 5.351 -6.426 1.00 88.12 289 LEU A CA 1
ATOM 2284 C C . LEU A 1 289 ? 15.083 6.812 -6.169 1.00 88.12 289 LEU A C 1
ATOM 2286 O O . LEU A 1 289 ? 14.822 7.180 -5.022 1.00 88.12 289 LEU A O 1
ATOM 2290 N N . SER A 1 290 ? 14.999 7.644 -7.212 1.00 86.75 290 SER A N 1
ATOM 2291 C CA . SER A 1 290 ? 14.567 9.041 -7.082 1.00 86.75 290 SER A CA 1
ATOM 2292 C C . SER A 1 290 ? 13.085 9.150 -6.715 1.00 86.75 290 SER A C 1
ATOM 2294 O O . SER A 1 290 ? 12.720 9.995 -5.898 1.00 86.75 290 SER A O 1
ATOM 2296 N N . GLN A 1 291 ? 12.257 8.211 -7.187 1.00 86.25 291 GLN A N 1
ATOM 2297 C CA . GLN A 1 291 ? 10.871 7.997 -6.746 1.00 86.25 291 GLN A CA 1
ATOM 2298 C C . GLN A 1 291 ? 10.761 7.352 -5.349 1.00 86.25 291 GLN A C 1
ATOM 2300 O O . GLN A 1 291 ? 9.696 6.875 -4.965 1.00 86.25 291 GLN A O 1
ATOM 2305 N N . LYS A 1 292 ? 11.855 7.345 -4.574 1.00 85.50 292 LYS A N 1
ATOM 2306 C CA . LYS A 1 292 ? 11.943 6.870 -3.187 1.00 85.50 292 LYS A CA 1
ATOM 2307 C C . LYS A 1 292 ? 11.692 5.374 -2.996 1.00 85.50 292 LYS A C 1
ATOM 2309 O O . LYS A 1 292 ? 11.603 4.936 -1.851 1.00 85.50 292 LYS A O 1
ATOM 2314 N N . HIS A 1 293 ? 11.647 4.565 -4.060 1.00 86.44 293 HIS A N 1
ATOM 2315 C CA . HIS A 1 293 ? 11.438 3.126 -3.908 1.00 86.44 293 HIS A CA 1
ATOM 2316 C C . HIS A 1 293 ? 12.480 2.504 -2.957 1.00 86.44 293 HIS A C 1
ATOM 2318 O O . HIS A 1 293 ? 13.670 2.819 -3.057 1.00 86.44 293 HIS A O 1
ATOM 2324 N N . PRO A 1 294 ? 12.062 1.600 -2.048 1.00 87.38 294 PRO A N 1
ATOM 2325 C CA . PRO A 1 294 ? 12.936 0.971 -1.060 1.00 87.38 294 PRO A CA 1
ATOM 2326 C C . PRO A 1 294 ? 13.820 -0.081 -1.738 1.00 87.38 294 PRO A C 1
ATOM 2328 O O . PRO A 1 294 ? 13.587 -1.284 -1.642 1.00 87.38 294 PRO A O 1
ATOM 2331 N N . LEU A 1 295 ? 14.817 0.370 -2.483 1.00 88.12 295 LEU A N 1
ATOM 2332 C CA . LEU A 1 295 ? 15.741 -0.476 -3.220 1.00 88.12 295 LEU A CA 1
ATOM 2333 C C . LEU A 1 295 ? 17.182 -0.200 -2.767 1.00 88.12 295 LEU A C 1
ATOM 2335 O O . LEU A 1 295 ? 17.511 0.923 -2.373 1.00 88.12 295 LEU A O 1
ATOM 2339 N N . PRO A 1 296 ? 18.065 -1.211 -2.811 1.00 88.19 296 PRO A N 1
ATOM 2340 C CA . PRO A 1 296 ? 19.486 -1.022 -2.554 1.00 88.19 296 PRO A CA 1
ATOM 2341 C C . PRO A 1 296 ? 20.098 -0.073 -3.586 1.00 88.19 296 PRO A C 1
ATOM 2343 O O . PRO A 1 296 ? 19.706 -0.072 -4.754 1.00 88.19 296 PRO A O 1
ATOM 2346 N N . SER A 1 297 ? 21.110 0.698 -3.185 1.00 88.00 297 SER A N 1
ATOM 2347 C CA . SER A 1 297 ? 21.868 1.511 -4.137 1.00 88.00 297 SER A CA 1
ATOM 2348 C C . SER A 1 297 ? 22.617 0.625 -5.139 1.00 88.00 297 SER A C 1
ATOM 2350 O O . SER A 1 297 ? 22.991 -0.510 -4.831 1.00 88.00 297 SER A O 1
ATOM 2352 N N . ILE A 1 298 ? 22.893 1.155 -6.334 1.00 86.69 298 ILE A N 1
ATOM 2353 C CA . ILE A 1 298 ? 23.663 0.435 -7.364 1.00 86.69 298 ILE A CA 1
ATOM 2354 C C . ILE A 1 298 ? 25.028 -0.007 -6.809 1.00 86.69 298 ILE A C 1
ATOM 2356 O O . ILE A 1 298 ? 25.475 -1.124 -7.066 1.00 86.69 298 ILE A O 1
ATOM 2360 N N . SER A 1 299 ? 25.675 0.832 -5.995 1.00 85.12 299 SER A N 1
ATOM 2361 C CA . SER A 1 299 ? 26.938 0.499 -5.326 1.00 85.12 299 SER A CA 1
ATOM 2362 C C . SER A 1 299 ? 26.797 -0.671 -4.351 1.00 85.12 299 SER A C 1
ATOM 2364 O O . SER A 1 299 ? 27.661 -1.547 -4.336 1.00 85.12 299 SER A O 1
ATOM 2366 N N . ALA A 1 300 ? 25.705 -0.727 -3.580 1.00 85.00 300 ALA A N 1
ATOM 2367 C CA . ALA A 1 300 ? 25.428 -1.849 -2.685 1.00 85.00 300 ALA A CA 1
ATOM 2368 C C . ALA A 1 300 ? 25.219 -3.152 -3.473 1.00 85.00 300 ALA A C 1
ATOM 2370 O O . ALA A 1 300 ? 25.834 -4.161 -3.145 1.00 85.00 300 ALA A O 1
ATOM 2371 N N . LEU A 1 301 ? 24.446 -3.113 -4.566 1.00 86.62 301 LEU A N 1
ATOM 2372 C CA . LEU A 1 301 ? 24.251 -4.268 -5.451 1.00 86.62 301 LEU A CA 1
ATOM 2373 C C . LEU A 1 301 ? 25.573 -4.781 -6.040 1.00 86.62 301 LEU A C 1
ATOM 2375 O O . LEU A 1 301 ? 25.854 -5.981 -6.009 1.00 86.62 301 LEU A O 1
ATOM 2379 N N . LYS A 1 302 ? 26.408 -3.869 -6.553 1.00 84.69 302 LYS A N 1
ATOM 2380 C CA . LYS A 1 302 ? 27.723 -4.206 -7.117 1.00 84.69 302 LYS A CA 1
ATOM 2381 C C . LYS A 1 302 ? 28.649 -4.806 -6.062 1.00 84.69 302 LYS A C 1
ATOM 2383 O O . LYS A 1 302 ? 29.316 -5.793 -6.354 1.00 84.69 302 LYS A O 1
ATOM 2388 N N . LYS A 1 303 ? 28.672 -4.249 -4.847 1.00 84.38 303 LYS A N 1
ATOM 2389 C CA . LYS A 1 303 ? 29.470 -4.769 -3.728 1.00 84.38 303 LYS A CA 1
ATOM 2390 C C . LYS A 1 303 ? 29.074 -6.207 -3.382 1.00 84.38 303 LYS A C 1
ATOM 2392 O O . LYS A 1 303 ? 29.930 -7.080 -3.426 1.00 84.38 303 LYS A O 1
ATOM 2397 N N . THR A 1 304 ? 27.785 -6.469 -3.164 1.00 82.31 304 THR A N 1
ATOM 2398 C CA . THR A 1 304 ? 27.292 -7.818 -2.833 1.00 82.31 304 THR A CA 1
ATOM 2399 C C . THR A 1 304 ? 27.538 -8.828 -3.956 1.00 82.31 304 THR A C 1
ATOM 2401 O O . THR A 1 304 ? 27.762 -10.006 -3.697 1.00 82.31 304 THR A O 1
ATOM 2404 N N . THR A 1 305 ? 27.510 -8.383 -5.215 1.00 79.88 305 THR A N 1
ATOM 2405 C CA . THR A 1 305 ? 27.823 -9.252 -6.362 1.00 79.88 305 THR A CA 1
ATOM 2406 C C . THR A 1 305 ? 29.306 -9.626 -6.393 1.00 79.88 305 THR A C 1
ATOM 2408 O O . THR A 1 305 ? 29.626 -10.786 -6.625 1.00 79.88 305 THR A O 1
ATOM 2411 N N . ARG A 1 306 ? 30.205 -8.669 -6.117 1.00 79.44 306 ARG A N 1
ATOM 2412 C CA . ARG A 1 306 ? 31.656 -8.913 -6.050 1.00 79.44 306 ARG A CA 1
ATOM 2413 C C . ARG A 1 306 ? 32.028 -9.830 -4.889 1.00 79.44 306 ARG A C 1
ATOM 2415 O O . ARG A 1 306 ? 32.809 -10.745 -5.089 1.00 79.44 306 ARG A O 1
ATOM 2422 N N . GLU A 1 307 ? 31.447 -9.617 -3.709 1.00 78.81 307 GLU A N 1
ATOM 2423 C CA . GLU A 1 307 ? 31.688 -10.460 -2.526 1.00 78.81 307 GLU A CA 1
ATOM 2424 C C . GLU A 1 307 ? 31.349 -11.933 -2.811 1.00 78.81 307 GLU A C 1
ATOM 2426 O O . GLU A 1 307 ? 32.159 -12.812 -2.547 1.00 78.81 307 GLU A O 1
ATOM 2431 N N . LYS A 1 308 ? 30.224 -12.201 -3.487 1.00 72.06 308 LYS A N 1
ATOM 2432 C CA . LYS A 1 308 ? 29.831 -13.566 -3.883 1.00 72.06 308 LYS A CA 1
ATOM 2433 C C . LYS A 1 308 ? 30.719 -14.218 -4.949 1.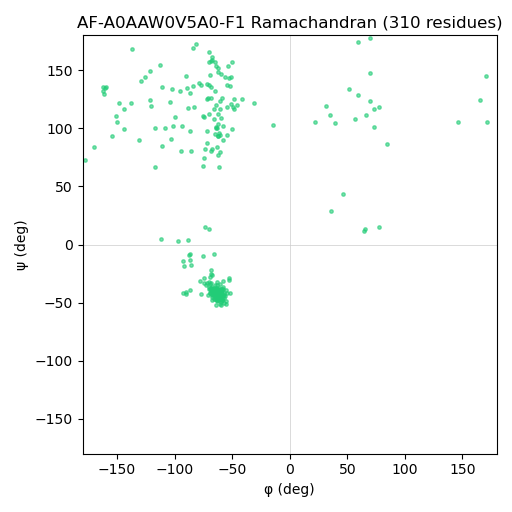00 72.06 308 LYS A C 1
ATOM 2435 O O . LYS A 1 308 ? 30.681 -15.433 -5.074 1.00 72.06 308 LYS A O 1
ATOM 2440 N N . GLN A 1 309 ? 31.454 -13.439 -5.743 1.00 64.25 309 GLN A N 1
ATOM 2441 C CA . GLN A 1 309 ? 32.393 -13.963 -6.746 1.00 64.25 309 GLN A CA 1
ATOM 2442 C C . GLN A 1 309 ? 33.776 -14.270 -6.160 1.00 64.25 309 GLN A C 1
ATOM 2444 O O . GLN A 1 309 ? 34.548 -14.972 -6.798 1.00 64.25 309 GLN A O 1
ATOM 2449 N N . VAL A 1 310 ? 34.098 -13.729 -4.982 1.00 61.38 310 VAL A N 1
ATOM 2450 C CA . VAL A 1 310 ? 35.382 -13.949 -4.292 1.00 61.38 310 VAL A CA 1
ATOM 2451 C C . VAL A 1 310 ? 35.309 -15.143 -3.326 1.00 61.38 310 VAL A C 1
ATOM 2453 O O . VAL A 1 310 ? 36.339 -15.692 -2.955 1.00 61.38 310 VAL A O 1
ATOM 2456 N N . GLU A 1 311 ? 34.104 -15.568 -2.940 1.00 54.22 311 GLU A N 1
ATOM 2457 C CA . GLU A 1 311 ? 33.861 -16.699 -2.028 1.00 54.22 311 GLU A CA 1
ATOM 2458 C C . GLU A 1 311 ? 33.552 -18.038 -2.736 1.00 54.22 311 GLU A C 1
ATOM 2460 O O . GLU A 1 311 ? 33.259 -19.021 -2.054 1.00 54.22 311 GLU A O 1
ATOM 2465 N N . GLY A 1 312 ? 33.579 -18.090 -4.074 1.00 44.69 312 GLY A N 1
ATOM 2466 C CA . GLY A 1 312 ? 33.319 -19.297 -4.878 1.00 44.69 312 GLY A CA 1
ATOM 2467 C C . GLY A 1 312 ? 34.550 -19.764 -5.634 1.00 44.69 312 GLY A C 1
ATOM 2468 O O . GLY A 1 312 ? 34.699 -20.998 -5.768 1.00 44.69 312 GLY A O 1
#

Sequence (312 aa):
MKELDAGNDDGQEKEDEAPQPDLRDEAPCSTINVASDCLGNDEANPKEKIKKLKQSLVKERKERRVLEKSKSVQEAAFAELFNKDQLERLCRRSRRGVKWSAETVQKGLQLLSVCSVAGYELLLFQKQPLPSMRSLRRQHEKSNYPPLTPMLVHHAHHGNSSDDDATQEEAPIDNDERDTDDHDEDQQPCSTDEASYPASGCFGPDESYVTKEEIKKLKQALARERREKRVLEKKLSVQKAAFAELFTKDQLERISCNSSRSVKWTAETIKKGLQLLSVCGAAGYELLLSQKHPLPSISALKKTTREKQVEG

Radius of gyration: 37.11 Å; Cα contacts (8 Å, |Δi|>4): 171; chains: 1; bounding box: 89×100×101 Å

Mean predicted aligned error: 17.87 Å

Organism: Scylla paramamosain (NCBI:txid85552)

Secondary structure (DSSP, 8-state):
--------------------------PPP----------------HHHHHHHHHHHHHHHHHHHHHHHHHHHHHHHHHHTTS-HHHHHHHH-S--S-PPPPHHHHHHHHHHHHHHHHHHHHHHHHTT-S---HHHHHHHHHHHTPPP--------------------------------------------------------PPPHHHHHHHHHHHHHHHHHHHHHHHHHHHHHHHHHHHHHHHHS-HHHHHHHHT---S-----HHHHHHHHHHHHHHHHHHHHHHHHTT-S---HHHHHHHHHHHHH--

Foldseek 3Di:
DDDDDDDDDDDDDDDDDDDDDDDDDDDDDDDPPPPDDDPPPPPPPLVVLLVVLVVLLVVLVVLLVVLVVVVVLVCVLCVLQDPPLLLVCLLDPDNPDRDDDPVLLVLLLLLCLQLPPQLSVLCVVLVRSHDDPVRSVVCCVVPVPPPSDNPPPPPPPPPPPDDDDDDDPDDDDDPDDDDDDDDDDDDDDDDDDDDDDPPPDPPDPDPVVVSVVSSVVSVVSSVVSVVSSVVSVSSVVSSVVSVVSNDPPQQVVCSNPVDPPDRDDDPVLLVSLVVSCVRSPPRSSVSSVVSVRSHDDPVVSVVVVVVVVVVD

pLDDT: mean 71.92, std 20.93, range [29.56, 95.19]

Solvent-accessible surface area (backbone atoms only — not comparable to full-atom values): 20004 Å² total; per-residue (Å²): 133,88,78,90,80,91,85,86,85,88,84,84,89,80,92,80,82,85,81,83,90,86,82,81,88,82,87,82,80,85,80,83,80,73,77,72,83,76,91,73,83,69,78,61,53,66,68,58,50,42,50,54,47,52,53,51,39,54,51,51,51,52,53,36,51,52,51,50,50,53,47,51,54,50,50,55,54,44,50,74,60,38,55,74,56,35,52,52,53,54,63,40,93,65,88,72,87,77,75,75,46,73,68,57,49,50,51,47,52,52,42,36,57,49,11,35,68,67,25,40,50,49,44,50,70,50,60,45,76,63,74,51,73,70,53,46,52,55,47,46,73,71,62,72,58,79,75,85,62,74,74,71,79,76,76,78,75,80,68,88,75,88,76,92,78,88,80,90,81,81,78,85,82,84,83,83,84,78,87,78,87,88,80,85,80,92,77,84,89,84,91,82,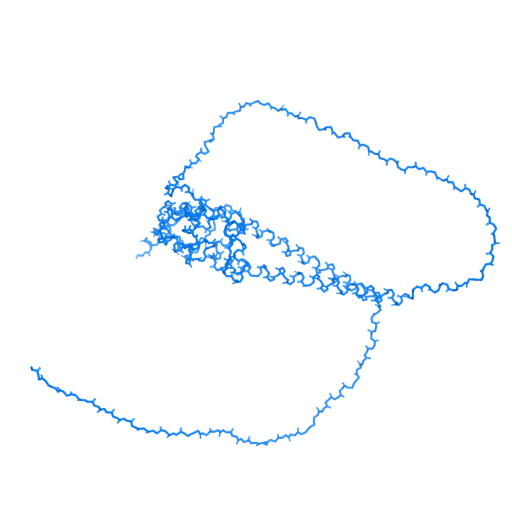81,93,75,94,65,83,80,74,80,79,77,64,84,54,69,72,57,59,49,52,52,49,44,50,55,48,50,52,51,39,53,47,52,54,50,52,36,54,50,50,52,50,53,51,49,47,38,51,51,46,48,57,72,59,38,55,74,56,34,49,48,55,49,71,61,80,52,89,69,80,70,79,74,46,72,65,55,48,51,53,47,52,52,45,36,68,55,14,33,68,70,23,41,50,50,42,49,74,48,58,46,77,63,79,52,71,67,54,51,52,49,58,54,51,55,59,66,74,77,110